Protein AF-A0A6C0BNB9-F1 (afdb_monomer)

Foldseek 3Di:
DAAEEEEFDPQLCSVQVQVQVVVLVFFEDDCPCVVLLCCCQFQVVCVSVVVSLVVVVPDPGRYYYDHSCLRVLVVVCVSRVQHAYEYEDEDPVSRLVRLVVDPVSLVCLVPVVSTDAPTLQQLHHDPVVSVPDDSSVSSNSNNVSRVVSLVVCVVVDDLLRYDYDYSVCVVVCQVVVCVSVVHRTGGDPDDPPPDDDDPDPPPPPPPPPPDDDDDDDDDDDDDDDDDDDDDDDDDDDDDDDDPDDDDDDPPPDVVVVVVVVVVVPDDPPDDPDDDDDDDDDDDDD

Mean predicted aligned error: 13.08 Å

pLDDT: mean 78.64, std 24.72, range [29.64, 98.69]

Sequence (285 aa):
MSKIFIVGTGRTGTHWLARSLEQSGLSCSYEDWLTLSKDCAIYERKEQWPALLAALKSDRRRVCKCHVLLWLVEDLLKEFPDAKFIALRRDVEATLRSMLKKKSVKSWGQKYQDIPFPSKFLGAKYKTGYEHCNIQEKCSMRYWSHMAEINRLEHKLSPDCYMVVSYETLEHDIERLSKFLDMDLKLEPRKPAGKAHPARPKRAKTRGHRGRRKAECTRGGLCAPLRAGVPNARLPPRAPARSGLVPGYPETQTRVKVEAKLKNKIDPIESTSHEPSLPEASNEE

Organism: NCBI:txid1070528

InterPro domains:
  IPR027417 P-loop containing nucleoside triphosphate hydrolase [G3DSA:3.40.50.300] (2-216)
  IPR027417 P-loop containing nucleoside triphosphate hydrolase [SSF52540] (3-202)
  IPR040632 Sulfotransferase, S. mansonii-type [PF17784] (3-153)

Structure (mmCIF, N/CA/C/O backbone):
data_AF-A0A6C0BNB9-F1
#
_entry.id   AF-A0A6C0BNB9-F1
#
loop_
_atom_site.group_PDB
_atom_site.id
_atom_site.type_symbol
_atom_site.label_atom_id
_atom_site.label_alt_id
_atom_site.label_comp_id
_atom_site.label_asym_id
_atom_site.label_entity_id
_atom_site.label_seq_id
_atom_site.pdbx_PDB_ins_code
_atom_site.Cartn_x
_atom_site.Cartn_y
_atom_site.Cartn_z
_atom_site.occupancy
_atom_site.B_iso_or_equiv
_atom_site.auth_seq_id
_atom_site.auth_comp_id
_atom_site.auth_asym_id
_atom_site.auth_atom_id
_atom_site.pdbx_PDB_model_num
ATOM 1 N N . MET A 1 1 ? -5.748 5.654 20.675 1.00 75.06 1 MET A N 1
ATOM 2 C CA . MET A 1 1 ? -6.434 4.963 19.558 1.00 75.06 1 MET A CA 1
ATOM 3 C C . MET A 1 1 ? -5.398 4.494 18.552 1.00 75.06 1 MET A C 1
ATOM 5 O O . MET A 1 1 ? -4.511 5.273 18.220 1.00 75.06 1 MET A O 1
ATOM 9 N N . SER A 1 2 ? -5.521 3.251 18.086 1.00 93.31 2 SER A N 1
ATOM 10 C CA . SER A 1 2 ? -4.620 2.640 17.100 1.00 93.31 2 SER A CA 1
ATOM 11 C C . SER A 1 2 ? -4.672 3.341 15.729 1.00 93.31 2 SER A C 1
ATOM 13 O O . SER A 1 2 ? -5.735 3.796 15.286 1.00 93.31 2 SER A O 1
ATOM 15 N N . LYS A 1 3 ? -3.509 3.426 15.067 1.00 97.75 3 LYS A N 1
ATOM 16 C CA . LYS A 1 3 ? -3.350 3.892 13.681 1.00 97.75 3 LYS A CA 1
ATOM 17 C C . LYS A 1 3 ? -3.812 2.814 12.701 1.00 97.75 3 LYS A C 1
ATOM 19 O O . LYS A 1 3 ? -3.494 1.643 12.867 1.00 97.75 3 LYS A O 1
ATOM 24 N N . ILE A 1 4 ? -4.502 3.225 11.641 1.00 98.44 4 ILE A N 1
ATOM 25 C CA . ILE A 1 4 ? -4.940 2.339 10.559 1.00 98.44 4 ILE A CA 1
ATOM 26 C C . ILE A 1 4 ? -4.177 2.711 9.291 1.00 98.44 4 ILE A C 1
ATOM 28 O O . ILE A 1 4 ? -4.257 3.848 8.831 1.00 98.44 4 ILE A O 1
ATOM 32 N N . PHE A 1 5 ? -3.465 1.767 8.690 1.00 98.50 5 PHE A N 1
ATOM 33 C CA . PHE A 1 5 ? -2.734 1.973 7.446 1.00 98.50 5 PHE A CA 1
ATOM 34 C C . PHE A 1 5 ? -3.425 1.247 6.296 1.00 98.50 5 PHE A C 1
ATOM 36 O O . PHE A 1 5 ? -3.600 0.033 6.331 1.00 98.50 5 PHE A O 1
ATOM 43 N N . ILE A 1 6 ? -3.777 1.981 5.240 1.00 98.25 6 ILE A N 1
ATOM 44 C CA . ILE A 1 6 ? -4.266 1.374 3.997 1.00 98.25 6 ILE A CA 1
ATOM 45 C C . ILE A 1 6 ? -3.105 1.290 3.016 1.00 98.25 6 ILE A C 1
ATOM 47 O O . ILE A 1 6 ? -2.641 2.311 2.484 1.00 98.25 6 ILE A O 1
ATOM 51 N N . VAL A 1 7 ? -2.672 0.060 2.765 1.00 97.88 7 VAL A N 1
ATOM 52 C CA . VAL A 1 7 ? -1.516 -0.289 1.939 1.00 97.88 7 VAL A CA 1
ATOM 53 C C . VAL A 1 7 ? -1.951 -1.107 0.719 1.00 97.88 7 VAL A C 1
ATOM 55 O O . VAL A 1 7 ? -3.137 -1.329 0.471 1.00 97.88 7 VAL A O 1
ATOM 58 N N . GLY A 1 8 ? -0.988 -1.523 -0.099 1.00 94.31 8 GLY A N 1
ATOM 59 C CA . GLY A 1 8 ? -1.220 -2.402 -1.242 1.00 94.31 8 GLY A CA 1
ATOM 60 C C . GLY A 1 8 ? -0.784 -1.769 -2.554 1.00 94.31 8 GLY A C 1
ATOM 61 O O . GLY A 1 8 ? -0.041 -0.791 -2.574 1.00 94.31 8 GLY A O 1
ATOM 62 N N . THR A 1 9 ? -1.239 -2.318 -3.678 1.00 92.75 9 THR A N 1
ATOM 63 C CA . THR A 1 9 ? -0.855 -1.776 -4.985 1.00 92.75 9 THR A CA 1
ATOM 64 C C . THR A 1 9 ? -1.714 -0.577 -5.386 1.00 92.75 9 THR A C 1
ATOM 66 O O . THR A 1 9 ? -2.881 -0.427 -5.013 1.00 92.75 9 THR A O 1
ATOM 69 N N . GLY A 1 10 ? -1.128 0.340 -6.154 1.00 90.38 10 GLY A N 1
ATOM 70 C CA . GLY A 1 10 ? -1.891 1.435 -6.734 1.00 90.38 10 GLY A CA 1
ATOM 71 C C . GLY A 1 10 ? -3.029 0.890 -7.606 1.00 90.38 10 GLY A C 1
ATOM 72 O O . GLY A 1 10 ? -2.849 -0.081 -8.328 1.00 90.38 10 GLY A O 1
ATOM 73 N N . ARG A 1 11 ? -4.175 1.583 -7.619 1.00 95.19 11 ARG A N 1
ATOM 74 C CA . ARG A 1 11 ? -5.339 1.297 -8.495 1.00 95.19 11 ARG A CA 1
ATOM 75 C C . ARG A 1 11 ? -6.248 0.121 -8.085 1.00 95.19 11 ARG A C 1
ATOM 77 O O . ARG A 1 11 ? -7.190 -0.168 -8.822 1.00 95.19 11 ARG A O 1
ATOM 84 N N . THR A 1 12 ? -6.084 -0.443 -6.891 1.00 95.88 12 THR A N 1
ATOM 85 C CA . THR A 1 12 ? -6.971 -1.498 -6.344 1.00 95.88 12 THR A CA 1
ATOM 86 C C . THR A 1 12 ? -8.191 -0.993 -5.583 1.00 95.88 12 THR A C 1
ATOM 88 O O . THR A 1 12 ? -8.914 -1.781 -5.002 1.00 95.88 12 THR A O 1
ATOM 91 N N . GLY A 1 13 ? -8.438 0.318 -5.554 1.00 95.25 13 GLY A N 1
ATOM 92 C CA . GLY A 1 13 ? -9.560 0.877 -4.789 1.00 95.25 13 GLY A CA 1
ATOM 93 C C . GLY A 1 13 ? -9.209 1.323 -3.368 1.00 95.25 13 GLY A C 1
ATOM 94 O O . GLY A 1 13 ? -10.102 1.697 -2.623 1.00 95.25 13 GLY A O 1
ATOM 95 N N . THR A 1 14 ? -7.925 1.415 -3.007 1.00 96.00 14 THR A N 1
ATOM 96 C CA . THR A 1 14 ? -7.473 1.948 -1.699 1.00 96.00 14 THR A CA 1
ATOM 97 C C . THR A 1 14 ? -8.069 3.318 -1.333 1.00 96.00 14 THR A C 1
ATOM 99 O O . THR A 1 14 ? -8.302 3.602 -0.165 1.00 96.00 14 THR A O 1
ATOM 102 N N . HIS A 1 15 ? -8.360 4.177 -2.318 1.00 95.31 15 HIS A N 1
ATOM 103 C CA . HIS A 1 15 ? -9.053 5.456 -2.085 1.00 95.31 15 HIS A CA 1
ATOM 104 C C . HIS A 1 15 ? -10.551 5.304 -1.794 1.00 95.31 15 HIS A C 1
ATOM 106 O O . HIS A 1 15 ? -11.136 6.177 -1.166 1.00 95.31 15 HIS A O 1
ATOM 112 N N . TRP A 1 16 ? -11.200 4.265 -2.315 1.00 95.25 16 TRP A N 1
ATOM 113 C CA . TRP A 1 16 ? -12.602 3.988 -2.016 1.00 95.25 16 TRP A CA 1
ATOM 114 C C . TRP A 1 16 ? -12.752 3.459 -0.592 1.00 95.25 16 TRP A C 1
ATOM 116 O O . TRP A 1 16 ? -13.576 3.985 0.150 1.00 95.25 16 TRP A O 1
ATOM 126 N N . LEU A 1 17 ? -11.867 2.549 -0.170 1.00 96.31 17 LEU A N 1
ATOM 127 C CA . LEU A 1 17 ? -11.834 2.112 1.223 1.00 96.31 17 LEU A CA 1
ATOM 128 C C . LEU A 1 17 ? -11.574 3.289 2.180 1.00 96.31 17 LEU A C 1
ATOM 130 O O . LEU A 1 17 ? -12.322 3.474 3.131 1.00 96.31 17 LEU A O 1
ATOM 134 N N . ALA A 1 18 ? -10.567 4.128 1.902 1.00 96.81 18 ALA A N 1
ATOM 135 C CA . ALA A 1 18 ? -10.275 5.301 2.734 1.00 96.81 18 ALA A CA 1
ATOM 136 C C . ALA A 1 18 ? -11.487 6.237 2.893 1.00 96.81 18 ALA A C 1
ATOM 138 O O . ALA A 1 18 ? -11.761 6.705 3.990 1.00 96.81 18 ALA A O 1
ATOM 139 N N . ARG A 1 19 ? -12.240 6.476 1.814 1.00 96.00 19 ARG A N 1
ATOM 140 C CA . ARG A 1 19 ? -13.447 7.314 1.862 1.00 96.00 19 ARG A CA 1
ATOM 141 C C . ARG A 1 19 ? -14.593 6.667 2.634 1.00 96.00 19 ARG A C 1
ATOM 143 O O . ARG A 1 19 ? -15.313 7.374 3.325 1.00 96.00 19 ARG A O 1
ATOM 150 N N . SER A 1 20 ? -14.728 5.346 2.560 1.00 96.06 20 SER A N 1
ATOM 151 C CA . SER A 1 20 ? -15.704 4.599 3.364 1.00 96.06 20 SER A CA 1
ATOM 152 C C . SER A 1 20 ? -15.390 4.717 4.862 1.00 96.06 20 SER A C 1
ATOM 154 O O . SER A 1 20 ? -16.260 5.027 5.672 1.00 96.06 20 SER A O 1
ATOM 156 N N . LEU A 1 21 ? -14.111 4.599 5.233 1.00 96.31 21 LEU A N 1
ATOM 157 C CA . LEU A 1 21 ? -13.659 4.857 6.605 1.00 96.31 21 LEU A CA 1
ATOM 158 C C . LEU A 1 21 ? -13.930 6.306 7.036 1.00 96.31 21 LEU A C 1
ATOM 160 O O . LEU A 1 21 ? -14.358 6.544 8.162 1.00 96.31 21 LEU A O 1
ATOM 164 N N . GLU A 1 22 ? -13.733 7.268 6.133 1.00 96.00 22 GLU A N 1
ATOM 165 C CA . GLU A 1 22 ? -14.040 8.680 6.385 1.00 96.00 22 GLU A CA 1
ATOM 166 C C . GLU A 1 22 ? -15.532 8.923 6.637 1.00 96.00 22 GLU A C 1
ATOM 168 O O . GLU A 1 22 ? -15.894 9.617 7.585 1.00 96.00 22 GLU A O 1
ATOM 173 N N . GLN A 1 23 ? -16.407 8.287 5.858 1.00 95.06 23 GLN A N 1
ATOM 174 C CA . GLN A 1 23 ? -17.858 8.320 6.075 1.00 95.06 23 GLN A CA 1
ATOM 175 C C . GLN A 1 23 ? -18.297 7.622 7.365 1.00 95.06 23 GLN A C 1
ATOM 177 O O . GLN A 1 23 ? -19.320 7.982 7.940 1.00 95.06 23 GLN A O 1
ATOM 182 N N . SER A 1 24 ? -17.495 6.674 7.844 1.00 95.38 24 SER A N 1
ATOM 183 C CA . SER A 1 24 ? -17.679 6.001 9.134 1.00 95.38 24 SER A CA 1
ATOM 184 C C . SER A 1 24 ? -17.134 6.825 10.314 1.00 95.38 24 SER A C 1
ATOM 186 O O . SER A 1 24 ? -17.011 6.321 11.425 1.00 95.38 24 SER A O 1
ATOM 188 N N . GLY A 1 25 ? -16.771 8.094 10.084 1.00 95.44 25 GLY A N 1
ATOM 189 C CA . GLY A 1 25 ? -16.322 9.028 11.117 1.00 95.44 25 GLY A CA 1
ATOM 190 C C . GLY A 1 25 ? -14.812 9.048 11.362 1.00 95.44 25 GLY A C 1
ATOM 191 O O . GLY A 1 25 ? -14.357 9.735 12.278 1.00 95.44 25 GLY A O 1
ATOM 192 N N . LEU A 1 26 ? -14.005 8.335 10.566 1.00 96.06 26 LEU A N 1
ATOM 193 C CA . LEU A 1 26 ? -12.551 8.356 10.729 1.00 96.06 26 LEU A CA 1
ATOM 194 C C . LEU A 1 26 ? -11.883 9.497 9.963 1.00 96.06 26 LEU A C 1
ATOM 196 O O . LEU A 1 26 ? -12.131 9.752 8.791 1.00 96.06 26 LEU A O 1
ATOM 200 N N . SER A 1 27 ? -10.908 10.141 10.587 1.00 96.25 27 SER A N 1
ATOM 201 C CA . SER A 1 27 ? -10.087 11.138 9.910 1.00 96.25 27 SER A CA 1
ATOM 202 C C . SER A 1 27 ? -9.003 10.466 9.051 1.00 96.25 27 SER A C 1
ATOM 204 O O . SER A 1 27 ? -8.231 9.636 9.542 1.00 96.25 27 SER A O 1
ATOM 206 N N . CYS A 1 28 ? -8.944 10.823 7.760 1.00 96.56 28 CYS A N 1
ATOM 207 C CA . CYS A 1 28 ? -8.114 10.146 6.755 1.00 96.56 28 CYS A CA 1
ATOM 208 C C . CYS A 1 28 ? -7.060 11.064 6.108 1.00 96.56 28 CYS A C 1
ATOM 210 O O . CYS A 1 28 ? -7.332 12.218 5.766 1.00 96.56 28 CYS A O 1
ATOM 212 N N . SER A 1 29 ? -5.843 10.548 5.909 1.00 95.88 29 SER A N 1
ATOM 213 C CA . SER A 1 29 ? -4.799 11.156 5.069 1.00 95.88 29 SER A CA 1
ATOM 214 C C . SER A 1 29 ? -4.685 10.432 3.728 1.00 95.88 29 SER A C 1
ATOM 216 O O . SER A 1 29 ? -4.831 9.209 3.654 1.00 95.88 29 SER A O 1
ATOM 218 N N . TYR A 1 30 ? -4.434 11.188 2.656 1.00 95.00 30 TYR A N 1
ATOM 219 C CA . TYR A 1 30 ? -4.439 10.684 1.283 1.00 95.00 30 TYR A CA 1
ATOM 220 C C . TYR A 1 30 ? -3.115 11.021 0.613 1.00 95.00 30 TYR A C 1
ATOM 222 O O . TYR A 1 30 ? -3.000 12.022 -0.089 1.00 95.00 30 TYR A O 1
ATOM 230 N N . GLU A 1 31 ? -2.124 10.147 0.789 1.00 90.19 31 GLU A N 1
ATOM 231 C CA . GLU A 1 31 ? -0.800 10.322 0.179 1.00 90.19 31 GLU A CA 1
ATOM 232 C C . GLU A 1 31 ? -0.058 11.599 0.640 1.00 90.19 31 GLU A C 1
ATOM 234 O O . GLU A 1 31 ? 0.909 12.009 0.005 1.00 90.19 31 GLU A O 1
ATOM 239 N N . ASP A 1 32 ? -0.438 12.188 1.778 1.00 90.38 32 ASP A N 1
ATOM 240 C CA . ASP A 1 32 ? 0.225 13.353 2.390 1.00 90.38 32 ASP A CA 1
ATOM 241 C C . ASP A 1 32 ? 1.724 13.111 2.655 1.00 90.38 32 ASP A C 1
ATOM 243 O O . ASP A 1 32 ? 2.545 14.018 2.547 1.00 90.38 32 ASP A O 1
ATOM 247 N N . TRP A 1 33 ? 2.088 11.861 2.944 1.00 91.31 33 TRP A N 1
ATOM 248 C CA . TRP A 1 33 ? 3.453 11.418 3.265 1.00 91.31 33 TRP A CA 1
ATOM 249 C C . TRP A 1 33 ? 4.169 10.803 2.071 1.00 91.31 33 TRP A C 1
ATOM 251 O O . TRP A 1 33 ? 5.238 10.219 2.229 1.00 91.31 33 TRP A O 1
ATOM 261 N N . LEU A 1 34 ? 3.568 10.868 0.881 1.00 92.31 34 LEU A N 1
ATOM 262 C CA . LEU A 1 34 ? 3.989 10.068 -0.260 1.00 92.31 34 LEU A CA 1
ATOM 263 C C . LEU A 1 34 ? 5.454 10.296 -0.628 1.00 92.31 34 LEU A C 1
ATOM 265 O O . LEU A 1 34 ? 6.120 9.334 -0.984 1.00 92.31 34 LEU A O 1
ATOM 269 N N . THR A 1 35 ? 5.965 11.524 -0.532 1.00 95.38 35 THR A N 1
ATOM 270 C CA . THR A 1 35 ? 7.381 11.809 -0.811 1.00 95.38 35 THR A CA 1
ATOM 271 C C . THR A 1 35 ? 8.299 11.067 0.160 1.00 95.38 35 THR A C 1
ATOM 273 O O . THR A 1 35 ? 9.076 10.228 -0.281 1.00 95.38 35 THR A O 1
ATOM 276 N N . LEU A 1 36 ? 8.123 11.255 1.471 1.00 95.88 36 LEU A N 1
ATOM 277 C CA . LEU A 1 36 ? 8.922 10.560 2.491 1.00 95.88 36 LEU A CA 1
ATOM 278 C C . LEU A 1 36 ? 8.753 9.033 2.423 1.00 95.88 36 LEU A C 1
ATOM 280 O O . LEU A 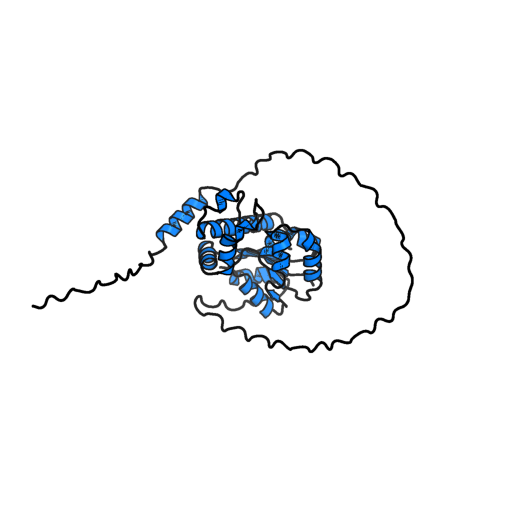1 36 ? 9.718 8.288 2.571 1.00 95.88 36 LEU A O 1
ATOM 284 N N . SER A 1 37 ? 7.535 8.556 2.141 1.00 95.69 37 SER A N 1
ATOM 285 C CA . SER A 1 37 ? 7.264 7.127 1.951 1.00 95.69 37 SER A CA 1
ATOM 286 C C . SER A 1 37 ? 8.012 6.560 0.742 1.00 95.69 37 SER A C 1
ATOM 288 O O . SER A 1 37 ? 8.563 5.472 0.834 1.00 95.69 37 SER A O 1
ATOM 290 N N . LYS A 1 38 ? 8.054 7.276 -0.391 1.00 96.25 38 LYS A N 1
ATOM 291 C CA . LYS A 1 38 ? 8.836 6.867 -1.572 1.00 96.25 38 LYS A CA 1
ATOM 292 C C . LYS A 1 38 ? 10.319 6.821 -1.260 1.00 96.25 38 LYS A C 1
ATOM 294 O O . LYS A 1 38 ? 10.984 5.873 -1.663 1.00 96.25 38 LYS A O 1
ATOM 299 N N . ASP A 1 39 ? 10.812 7.819 -0.543 1.00 96.94 39 ASP A N 1
ATOM 300 C CA . ASP A 1 39 ? 12.224 7.915 -0.202 1.00 96.94 39 ASP A CA 1
ATOM 301 C C . ASP A 1 39 ? 12.665 6.716 0.623 1.00 96.94 39 ASP A C 1
ATOM 303 O O . ASP A 1 39 ? 13.617 6.043 0.245 1.00 96.94 39 ASP A O 1
ATOM 307 N N . CYS A 1 40 ? 11.901 6.375 1.661 1.00 96.88 40 CYS A N 1
ATOM 308 C CA . CYS A 1 40 ? 12.199 5.223 2.502 1.00 96.88 40 CYS A CA 1
ATOM 309 C C . CYS A 1 40 ? 11.995 3.889 1.765 1.00 96.88 40 CYS A C 1
ATOM 311 O O . CYS A 1 40 ? 12.849 3.012 1.842 1.00 96.88 40 CYS A O 1
ATOM 313 N N . ALA A 1 41 ? 10.866 3.714 1.066 1.00 96.25 41 ALA A N 1
ATOM 314 C CA . ALA A 1 41 ? 10.436 2.391 0.602 1.00 96.25 41 ALA A CA 1
ATOM 315 C C . ALA A 1 41 ? 10.831 2.038 -0.839 1.00 96.25 41 ALA A C 1
ATOM 317 O O . ALA A 1 41 ? 10.913 0.861 -1.174 1.00 96.25 41 ALA A O 1
ATOM 318 N N . ILE A 1 42 ? 11.010 3.034 -1.711 1.00 95.81 42 ILE A N 1
ATOM 319 C CA . ILE A 1 42 ? 11.331 2.823 -3.134 1.00 95.81 42 ILE A CA 1
ATOM 320 C C . ILE A 1 42 ? 12.789 3.164 -3.404 1.00 95.81 42 ILE A C 1
ATOM 322 O O . ILE A 1 42 ? 13.468 2.402 -4.081 1.00 95.81 42 ILE A O 1
ATOM 326 N N . TYR A 1 43 ? 13.250 4.307 -2.896 1.00 96.75 43 TYR A N 1
ATOM 327 C CA . TYR A 1 43 ? 14.622 4.778 -3.093 1.00 96.75 43 TYR A CA 1
ATOM 328 C C . TYR A 1 43 ? 15.588 4.294 -2.003 1.00 96.75 43 TYR A C 1
ATOM 330 O O . TYR A 1 43 ? 16.770 4.608 -2.068 1.00 96.75 43 TYR A O 1
ATOM 338 N N . GLU A 1 44 ? 15.088 3.549 -1.011 1.00 95.12 44 GLU A N 1
ATOM 339 C CA . GLU A 1 44 ? 15.861 2.966 0.096 1.00 95.12 44 GLU A CA 1
ATOM 340 C C . GLU A 1 44 ? 16.697 3.985 0.900 1.00 95.12 44 GLU A C 1
ATOM 342 O O . GLU A 1 44 ? 17.700 3.643 1.529 1.00 95.12 44 GLU A O 1
ATOM 347 N N . ARG A 1 45 ? 16.248 5.245 0.934 1.00 96.06 45 ARG A N 1
ATOM 348 C CA . ARG A 1 45 ? 16.855 6.350 1.688 1.00 96.06 45 ARG A CA 1
ATOM 349 C C . ARG A 1 45 ? 16.481 6.273 3.163 1.00 96.06 45 ARG A C 1
ATOM 351 O O . ARG A 1 45 ? 15.593 6.984 3.639 1.00 96.06 45 ARG A O 1
ATOM 358 N N . LYS A 1 46 ? 17.130 5.358 3.887 1.00 94.75 46 LYS A N 1
ATOM 359 C CA . LYS A 1 46 ? 16.865 5.077 5.311 1.00 94.75 46 LYS A CA 1
ATOM 360 C C . LYS A 1 46 ? 17.059 6.295 6.213 1.00 94.75 46 LYS A C 1
ATOM 362 O O . LYS A 1 46 ? 16.407 6.392 7.247 1.00 94.75 46 LYS A O 1
ATOM 367 N N . GLU A 1 47 ? 17.889 7.251 5.817 1.00 97.31 47 GLU A N 1
ATOM 368 C CA . GLU A 1 47 ? 18.077 8.522 6.515 1.00 97.31 47 GLU A CA 1
ATOM 369 C C . GLU A 1 47 ? 16.797 9.375 6.583 1.00 97.31 47 GLU A C 1
ATOM 371 O O . GLU A 1 47 ? 16.678 10.226 7.460 1.00 97.31 47 GLU A O 1
ATOM 376 N N . GLN A 1 48 ? 15.809 9.127 5.713 1.00 97.81 48 GLN A N 1
ATOM 377 C CA . GLN A 1 48 ? 14.502 9.795 5.749 1.00 97.81 48 GLN A CA 1
ATOM 378 C C . GLN A 1 48 ? 13.514 9.142 6.730 1.00 97.81 48 GLN A C 1
ATOM 380 O O . GLN A 1 48 ? 12.450 9.706 7.001 1.00 97.81 48 GLN A O 1
ATOM 385 N N . TRP A 1 49 ? 13.851 7.977 7.294 1.00 97.69 49 TRP A N 1
ATOM 386 C CA . TRP A 1 49 ? 12.975 7.238 8.205 1.00 97.69 49 TRP A CA 1
ATOM 387 C C . TRP A 1 49 ? 12.579 8.040 9.455 1.00 97.69 49 TRP A C 1
ATOM 389 O O . TRP A 1 49 ? 11.378 8.118 9.730 1.00 97.69 49 TRP A O 1
ATOM 399 N N . PRO A 1 50 ? 13.497 8.730 10.171 1.00 98.25 50 PRO A N 1
ATOM 400 C CA . PRO A 1 50 ? 13.115 9.548 11.323 1.00 98.25 50 PRO A CA 1
ATOM 401 C C . PRO A 1 50 ? 12.117 10.657 10.965 1.00 98.25 50 PRO A C 1
ATOM 403 O O . PRO A 1 50 ? 11.176 10.908 11.717 1.00 98.25 50 PRO A O 1
ATOM 406 N N . ALA A 1 51 ? 12.275 11.287 9.796 1.00 97.94 51 ALA A N 1
ATOM 407 C CA . ALA A 1 51 ? 11.360 12.323 9.323 1.00 97.94 51 ALA A CA 1
ATOM 408 C C . ALA A 1 51 ? 9.974 11.751 8.982 1.00 97.94 51 ALA A C 1
ATOM 410 O O . ALA A 1 51 ? 8.956 12.340 9.352 1.00 97.94 51 ALA A O 1
ATOM 411 N N . LEU A 1 52 ? 9.920 10.583 8.329 1.00 97.88 52 LEU A N 1
ATOM 412 C CA . LEU A 1 52 ? 8.665 9.873 8.070 1.00 97.88 52 LEU A CA 1
ATOM 413 C C . LEU A 1 52 ? 7.953 9.508 9.379 1.00 97.88 52 LEU A C 1
ATOM 415 O O . LEU A 1 52 ? 6.758 9.768 9.514 1.00 97.88 52 LEU A O 1
ATOM 419 N N . LEU A 1 53 ? 8.676 8.960 10.358 1.00 98.06 53 LEU A N 1
ATOM 420 C CA . LEU A 1 53 ? 8.110 8.613 11.660 1.00 98.06 53 LEU A CA 1
ATOM 421 C C . LEU A 1 53 ? 7.600 9.832 12.418 1.00 98.06 53 LEU A C 1
ATOM 423 O O . LEU A 1 53 ? 6.484 9.795 12.934 1.00 98.06 53 LEU A O 1
ATOM 427 N N . ALA A 1 54 ? 8.367 10.922 12.457 1.00 97.50 54 ALA A N 1
ATOM 428 C CA . ALA A 1 54 ? 7.930 12.162 13.088 1.00 97.50 54 ALA A CA 1
ATOM 429 C C . ALA A 1 54 ? 6.641 12.697 12.438 1.00 97.50 54 ALA A C 1
ATOM 431 O O . ALA A 1 54 ? 5.709 13.103 13.138 1.00 97.50 54 ALA A O 1
ATOM 432 N N . ALA A 1 55 ? 6.540 12.634 11.106 1.00 96.44 55 ALA A N 1
ATOM 433 C CA . ALA A 1 55 ? 5.335 13.028 10.382 1.00 96.44 55 ALA A CA 1
ATOM 434 C C . ALA A 1 55 ? 4.132 12.123 10.714 1.00 96.44 55 ALA A C 1
ATOM 436 O O . ALA A 1 55 ? 3.053 12.620 11.028 1.00 96.44 55 ALA A O 1
ATOM 437 N N . LEU A 1 56 ? 4.315 10.799 10.725 1.00 96.69 56 LEU A N 1
ATOM 438 C CA . LEU A 1 56 ? 3.243 9.846 11.040 1.00 96.69 56 LEU A CA 1
ATOM 439 C C . LEU A 1 56 ? 2.781 9.922 12.506 1.00 96.69 56 LEU A C 1
ATOM 441 O O . LEU A 1 56 ? 1.581 9.805 12.770 1.00 96.69 56 LEU A O 1
ATOM 445 N N . LYS A 1 57 ? 3.713 10.131 13.448 1.00 96.31 57 LYS A N 1
ATOM 446 C CA . LYS A 1 57 ? 3.436 10.285 14.889 1.00 96.31 57 LYS A CA 1
ATOM 447 C C . LYS A 1 57 ? 2.743 11.618 15.199 1.00 96.31 57 LYS A C 1
ATOM 449 O O . LYS A 1 57 ? 1.867 11.657 16.059 1.00 96.31 57 LYS A O 1
ATOM 454 N N . SER A 1 58 ? 3.097 12.695 14.494 1.00 95.62 58 SER A N 1
ATOM 455 C CA . SER A 1 58 ? 2.456 14.012 14.656 1.00 95.62 58 SER A CA 1
ATOM 456 C C . SER A 1 58 ? 1.106 14.133 13.942 1.00 95.62 58 SER A C 1
ATOM 458 O O . SER A 1 58 ? 0.282 14.965 14.331 1.00 95.62 58 SER A O 1
ATOM 460 N N . ASP A 1 59 ? 0.838 13.298 12.933 1.00 94.00 59 ASP A N 1
ATOM 461 C CA . ASP A 1 59 ? -0.464 13.260 12.279 1.00 94.00 59 ASP A CA 1
ATOM 462 C C . ASP A 1 59 ? -1.551 12.821 13.265 1.00 94.00 59 ASP A C 1
ATOM 464 O O . ASP A 1 59 ? -1.537 11.709 13.790 1.00 94.00 59 ASP A O 1
ATOM 468 N N . ARG A 1 60 ? -2.544 13.678 13.496 1.00 94.44 60 ARG A N 1
ATOM 469 C CA . ARG A 1 60 ? -3.685 13.356 14.364 1.00 94.44 60 ARG A CA 1
ATOM 470 C C . ARG A 1 60 ? -4.722 12.470 13.677 1.00 94.44 60 ARG A C 1
ATOM 472 O O . ARG A 1 60 ? -5.629 11.981 14.344 1.00 94.44 60 ARG A O 1
ATOM 479 N N . ARG A 1 61 ? -4.611 12.255 12.362 1.00 95.38 61 ARG A N 1
ATOM 480 C CA . ARG A 1 61 ? -5.553 11.414 11.622 1.00 95.38 61 ARG A CA 1
ATOM 481 C C . ARG A 1 61 ? -5.367 9.943 11.961 1.00 95.38 61 ARG A C 1
ATOM 483 O O . ARG A 1 61 ? -4.240 9.474 12.138 1.00 95.38 61 ARG A O 1
ATOM 490 N N . ARG A 1 62 ? -6.481 9.216 12.060 1.00 95.81 62 ARG A N 1
ATOM 491 C CA . ARG A 1 62 ? -6.467 7.792 12.426 1.00 95.81 62 ARG A CA 1
ATOM 492 C C . ARG A 1 62 ? -6.074 6.911 11.244 1.00 95.81 62 ARG A C 1
ATOM 494 O O . ARG A 1 62 ? -5.383 5.919 11.448 1.00 95.81 62 ARG A O 1
ATOM 501 N N . VAL A 1 63 ? -6.477 7.288 10.030 1.00 97.81 63 VAL A N 1
ATOM 502 C CA . VAL A 1 63 ? -6.252 6.502 8.812 1.00 97.81 63 VAL A CA 1
ATOM 503 C C . VAL A 1 63 ? -5.160 7.130 7.949 1.00 97.81 63 VAL A C 1
ATOM 505 O O . VAL A 1 63 ? -5.261 8.279 7.513 1.00 97.81 63 VAL A O 1
ATOM 508 N N . CYS A 1 64 ? -4.139 6.339 7.643 1.00 97.50 64 CYS A N 1
ATOM 509 C CA . CYS A 1 64 ? -3.022 6.678 6.778 1.00 97.50 64 CYS A CA 1
ATOM 510 C C . CYS A 1 64 ? -3.083 5.862 5.491 1.00 97.50 64 CYS A C 1
ATOM 512 O O . CYS A 1 64 ? -2.655 4.708 5.449 1.00 97.50 64 CYS A O 1
ATOM 514 N N . LYS A 1 65 ? -3.587 6.460 4.408 1.00 97.00 65 LYS A N 1
ATOM 515 C CA . LYS A 1 65 ? -3.603 5.796 3.106 1.00 97.00 65 LYS A CA 1
ATOM 516 C C . LYS A 1 65 ? -2.379 6.200 2.290 1.00 97.00 65 LYS A C 1
ATOM 518 O O . LYS A 1 65 ? -2.261 7.329 1.810 1.00 97.00 65 LYS A O 1
ATOM 523 N N . CYS A 1 66 ? -1.488 5.243 2.060 1.00 96.19 66 CYS A N 1
ATOM 524 C CA . CYS A 1 66 ? -0.352 5.390 1.158 1.00 96.19 66 CYS A CA 1
ATOM 525 C C . CYS A 1 66 ? 0.082 4.006 0.671 1.00 96.19 66 CYS A C 1
ATOM 527 O O . CYS A 1 66 ? 0.526 3.166 1.444 1.00 96.19 66 CYS A O 1
ATOM 529 N N . HIS A 1 67 ? -0.038 3.772 -0.635 1.00 93.50 67 HIS A N 1
ATOM 530 C CA . HIS A 1 67 ? 0.211 2.459 -1.234 1.00 93.50 67 HIS A CA 1
ATOM 531 C C . HIS A 1 67 ? 1.679 2.012 -1.088 1.00 93.50 67 HIS A C 1
ATOM 533 O O . HIS A 1 67 ? 1.962 0.830 -0.941 1.00 93.50 67 HIS A O 1
ATOM 539 N N . VAL A 1 68 ? 2.609 2.972 -1.052 1.00 95.06 68 VAL A N 1
ATOM 540 C CA . VAL A 1 68 ? 4.050 2.717 -0.923 1.00 95.06 68 VAL A CA 1
ATOM 541 C C . VAL A 1 68 ? 4.434 2.193 0.467 1.00 95.06 68 VAL A C 1
ATOM 543 O O . VAL A 1 68 ? 5.428 1.483 0.586 1.00 95.06 68 VAL A O 1
ATOM 546 N N . LEU A 1 69 ? 3.627 2.461 1.503 1.00 97.38 69 LEU A N 1
ATOM 547 C CA . LEU A 1 69 ? 3.884 1.962 2.861 1.00 97.38 69 LEU A CA 1
ATOM 548 C C . LEU A 1 69 ? 3.783 0.433 2.976 1.00 97.38 69 LEU A C 1
ATOM 550 O O . LEU A 1 69 ? 4.201 -0.106 3.994 1.00 97.38 69 LEU A O 1
ATOM 554 N N . LEU A 1 70 ? 3.292 -0.267 1.942 1.00 98.19 70 LEU A N 1
ATOM 555 C CA . LEU A 1 70 ? 3.313 -1.732 1.865 1.00 98.19 70 LEU A CA 1
ATOM 556 C C . LEU A 1 70 ? 4.700 -2.308 2.189 1.00 98.19 70 LEU A C 1
ATOM 558 O O . LEU A 1 70 ? 4.806 -3.290 2.911 1.00 98.19 70 LEU A O 1
ATOM 562 N N . TRP A 1 71 ? 5.757 -1.662 1.701 1.00 98.12 71 TRP A N 1
ATOM 563 C CA . TRP A 1 71 ? 7.135 -2.131 1.855 1.00 98.12 71 TRP A CA 1
ATOM 564 C C . TRP A 1 71 ? 7.757 -1.785 3.215 1.00 98.12 71 TRP A C 1
ATOM 566 O O . TRP A 1 71 ? 8.902 -2.142 3.466 1.00 98.12 71 TRP A O 1
ATOM 576 N N . LEU A 1 72 ? 7.019 -1.077 4.077 1.00 98.12 72 LEU A N 1
ATOM 577 C CA . LEU A 1 72 ? 7.461 -0.627 5.400 1.00 98.12 72 LEU A CA 1
ATOM 578 C C . LEU A 1 72 ? 6.575 -1.186 6.523 1.00 98.12 72 LEU A C 1
ATOM 580 O O . LEU A 1 72 ? 6.719 -0.761 7.662 1.00 98.12 72 LEU A O 1
ATOM 584 N N . VAL A 1 73 ? 5.646 -2.107 6.232 1.00 98.56 73 VAL A N 1
ATOM 585 C CA . VAL A 1 73 ? 4.652 -2.598 7.208 1.00 98.56 73 VAL A CA 1
ATOM 586 C C . VAL A 1 73 ? 5.312 -3.140 8.476 1.00 98.56 73 VAL A C 1
ATOM 588 O O . VAL A 1 73 ? 4.906 -2.778 9.574 1.00 98.56 73 VAL A O 1
ATOM 591 N N . GLU A 1 74 ? 6.354 -3.959 8.344 1.00 98.56 74 GLU A N 1
ATOM 592 C CA . GLU A 1 74 ? 7.029 -4.558 9.503 1.00 98.56 74 GLU A CA 1
ATOM 593 C C . GLU A 1 74 ? 7.763 -3.521 10.361 1.00 98.56 74 GLU A C 1
ATOM 595 O O . GLU A 1 74 ? 7.731 -3.599 11.586 1.00 98.56 74 GLU A O 1
ATOM 600 N N . ASP A 1 75 ? 8.401 -2.529 9.739 1.00 98.44 75 ASP A N 1
ATOM 601 C CA . ASP A 1 75 ? 9.077 -1.457 10.475 1.00 98.44 75 ASP A CA 1
ATOM 602 C C . ASP A 1 75 ? 8.070 -0.496 11.114 1.00 98.44 75 ASP A C 1
ATOM 604 O O . ASP A 1 75 ? 8.271 -0.039 12.236 1.00 98.44 75 ASP A O 1
ATOM 60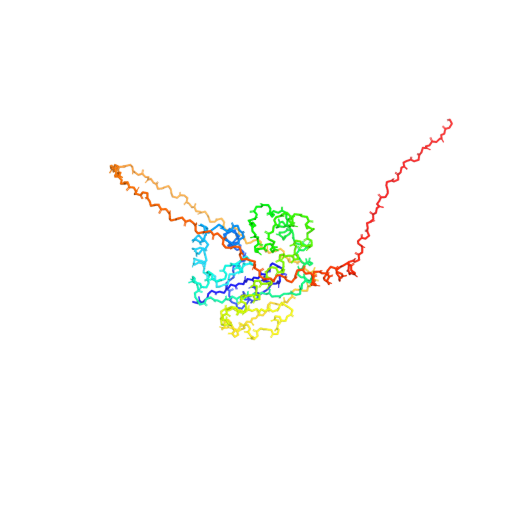8 N N . LEU A 1 76 ? 6.938 -0.249 10.450 1.00 98.38 76 LEU A N 1
ATOM 609 C CA . LEU A 1 76 ? 5.830 0.507 11.027 1.00 98.38 76 LEU A CA 1
ATOM 610 C C . LEU A 1 76 ? 5.196 -0.226 12.211 1.00 98.38 76 LEU A C 1
ATOM 612 O O . LEU A 1 76 ? 4.840 0.436 13.176 1.00 98.38 76 LEU A O 1
ATOM 616 N N . LEU A 1 77 ? 5.082 -1.555 12.187 1.00 98.25 77 LEU A N 1
ATOM 617 C CA . LEU A 1 77 ? 4.577 -2.327 13.328 1.00 98.25 77 LEU A CA 1
ATOM 618 C C . LEU A 1 77 ? 5.479 -2.211 14.561 1.00 98.25 77 LEU A C 1
ATOM 620 O O . LEU A 1 77 ? 4.973 -2.160 15.674 1.00 98.25 77 LEU A O 1
ATOM 624 N N . LYS A 1 78 ? 6.802 -2.103 14.389 1.00 98.19 78 LYS A N 1
ATOM 625 C CA . LYS A 1 78 ? 7.718 -1.859 15.521 1.00 98.19 78 LYS A CA 1
ATOM 626 C C . LYS A 1 78 ? 7.461 -0.502 16.182 1.00 98.19 78 LYS A C 1
ATOM 628 O O . LYS A 1 78 ? 7.585 -0.369 17.393 1.00 98.19 78 LYS A O 1
ATOM 633 N N . GLU A 1 79 ? 7.107 0.501 15.383 1.00 98.06 79 GLU A N 1
ATOM 634 C CA . GLU A 1 79 ? 6.907 1.889 15.827 1.00 98.06 79 GLU A CA 1
ATOM 635 C C . GLU A 1 79 ? 5.467 2.193 16.253 1.00 98.06 79 GLU A C 1
ATOM 637 O O . GLU A 1 79 ? 5.220 3.125 17.021 1.00 98.06 79 GLU A O 1
ATOM 642 N N . PHE A 1 80 ? 4.516 1.413 15.746 1.00 97.88 80 PHE A N 1
ATOM 643 C CA . PHE A 1 80 ? 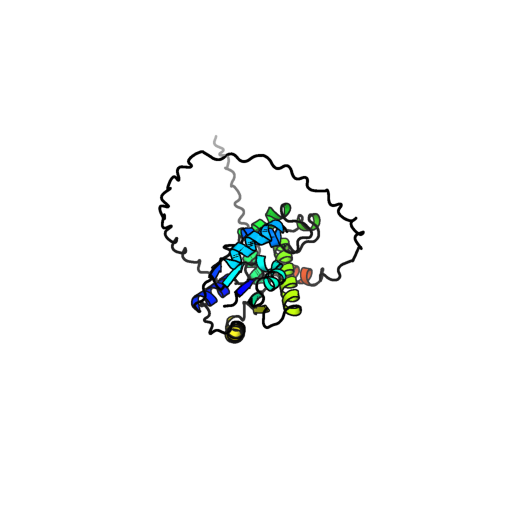3.095 1.472 16.056 1.00 97.88 80 PHE A CA 1
ATOM 644 C C . PHE A 1 80 ? 2.584 0.046 16.347 1.00 97.88 80 PHE A C 1
ATOM 646 O O . PHE A 1 80 ? 1.895 -0.526 15.500 1.00 97.88 80 PHE A O 1
ATOM 653 N N . PRO A 1 81 ? 2.895 -0.532 17.525 1.00 97.56 81 PRO A N 1
ATOM 654 C CA . PRO A 1 81 ? 2.587 -1.935 17.837 1.00 97.56 81 PRO A CA 1
ATOM 655 C C . PRO A 1 81 ? 1.106 -2.297 17.724 1.00 97.56 81 PRO A C 1
ATOM 657 O O . PRO A 1 81 ? 0.767 -3.386 17.275 1.00 97.56 81 PRO A O 1
ATOM 660 N N . ASP A 1 82 ? 0.224 -1.351 18.045 1.00 97.56 82 ASP A N 1
ATOM 661 C CA . ASP A 1 82 ? -1.224 -1.565 17.982 1.00 97.56 82 ASP A CA 1
ATOM 662 C C . ASP A 1 82 ? -1.814 -1.282 16.595 1.00 97.56 82 ASP A C 1
ATOM 664 O O . ASP A 1 82 ? -3.035 -1.325 16.429 1.00 97.56 82 ASP A O 1
ATOM 668 N N . ALA A 1 83 ? -1.001 -0.886 15.609 1.00 98.31 83 ALA A N 1
ATOM 669 C CA . ALA A 1 83 ? -1.500 -0.469 14.305 1.00 98.31 83 ALA A CA 1
ATOM 670 C C . ALA A 1 83 ? 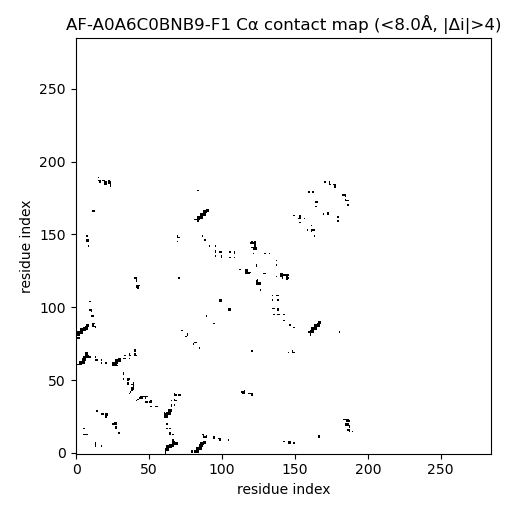-2.157 -1.615 13.534 1.00 98.31 83 ALA A C 1
ATOM 672 O O . ALA A 1 83 ? -1.691 -2.752 13.529 1.00 98.31 83 ALA A O 1
ATOM 673 N N . LYS A 1 84 ? -3.219 -1.267 12.806 1.00 98.62 84 LYS A N 1
ATOM 674 C CA . LYS A 1 84 ? -3.933 -2.174 11.908 1.00 98.62 84 LYS A CA 1
ATOM 675 C C . LYS A 1 84 ? -3.624 -1.824 10.459 1.00 98.62 84 LYS A C 1
ATOM 677 O O . LYS A 1 84 ? -3.650 -0.656 10.072 1.00 98.62 84 LYS A O 1
ATOM 682 N N . PHE A 1 85 ? -3.359 -2.827 9.638 1.00 98.69 85 PHE A N 1
ATOM 683 C CA . PHE A 1 85 ? -2.995 -2.689 8.235 1.00 98.69 85 PHE A CA 1
ATOM 684 C C . PHE A 1 85 ? -4.047 -3.370 7.372 1.00 98.69 85 PHE A C 1
ATOM 686 O O . PHE A 1 85 ? -4.395 -4.525 7.598 1.00 98.69 85 PHE A O 1
ATOM 693 N N . ILE A 1 86 ? -4.538 -2.654 6.364 1.00 98.56 86 ILE A N 1
ATOM 694 C CA . ILE A 1 86 ? -5.497 -3.184 5.399 1.00 98.56 86 ILE A CA 1
ATOM 695 C C . ILE A 1 86 ? -4.877 -3.103 4.013 1.00 98.56 86 ILE A C 1
ATOM 697 O O . ILE A 1 86 ? -4.570 -2.013 3.516 1.00 98.56 86 ILE A O 1
ATOM 701 N N . ALA A 1 87 ? -4.709 -4.255 3.377 1.00 98.31 87 ALA A N 1
ATOM 702 C CA . ALA A 1 87 ? -4.271 -4.364 1.997 1.00 98.31 87 ALA A CA 1
ATOM 703 C C . ALA A 1 87 ? -5.454 -4.715 1.090 1.00 98.31 87 ALA A C 1
ATOM 705 O O . ALA A 1 87 ? -6.274 -5.565 1.423 1.00 98.31 87 ALA A O 1
ATOM 706 N N . LEU A 1 88 ? -5.533 -4.074 -0.080 1.00 97.31 88 LEU A N 1
ATOM 707 C CA . LEU A 1 88 ? -6.532 -4.426 -1.092 1.00 97.31 88 LEU A CA 1
ATOM 708 C C . LEU A 1 88 ? -5.932 -5.291 -2.195 1.00 97.31 88 LEU A C 1
ATOM 710 O O . LEU A 1 88 ? -4.962 -4.883 -2.849 1.00 97.31 88 LEU A O 1
ATOM 714 N N . ARG A 1 89 ? -6.604 -6.408 -2.474 1.00 97.06 89 ARG A N 1
ATOM 715 C CA . ARG A 1 89 ? -6.498 -7.150 -3.732 1.00 97.06 89 ARG A CA 1
ATOM 716 C C . ARG A 1 89 ? -7.622 -6.724 -4.669 1.00 97.06 89 ARG A C 1
ATOM 718 O O . ARG A 1 89 ? -8.678 -6.280 -4.235 1.00 97.06 89 ARG A O 1
ATOM 725 N N . ARG A 1 90 ? -7.356 -6.802 -5.965 1.00 97.31 90 ARG A N 1
ATOM 726 C CA . ARG A 1 90 ? -8.316 -6.507 -7.029 1.00 97.31 90 ARG A CA 1
ATOM 727 C C . ARG A 1 90 ? -7.978 -7.375 -8.227 1.00 97.31 90 ARG A C 1
ATOM 729 O O . ARG A 1 90 ? -6.790 -7.664 -8.421 1.00 97.31 90 ARG A O 1
ATOM 736 N N . ASP A 1 91 ? -8.981 -7.697 -9.040 1.00 97.06 91 ASP A N 1
ATOM 737 C CA . ASP A 1 91 ? -8.788 -8.353 -10.331 1.00 97.06 91 ASP A CA 1
ATOM 738 C C . ASP A 1 91 ? -7.598 -7.751 -11.104 1.00 97.06 91 ASP A C 1
ATOM 740 O O . ASP A 1 91 ? -7.412 -6.522 -11.188 1.00 97.06 91 ASP A O 1
ATOM 744 N N . VAL A 1 92 ? -6.758 -8.641 -11.634 1.00 96.62 92 VAL A N 1
ATOM 745 C CA . VAL A 1 92 ? -5.496 -8.279 -12.279 1.00 96.62 92 VAL A CA 1
ATOM 746 C C . VAL A 1 92 ? -5.751 -7.462 -13.538 1.00 96.62 92 VAL A C 1
ATOM 748 O O . VAL A 1 92 ? -5.149 -6.399 -13.704 1.00 96.62 92 VAL A O 1
ATOM 751 N N . GLU A 1 93 ? -6.694 -7.875 -14.388 1.00 96.62 93 GLU A N 1
ATOM 752 C CA . GLU A 1 93 ? -6.984 -7.168 -15.634 1.00 96.62 93 GLU A CA 1
ATOM 753 C C . GLU A 1 93 ? -7.538 -5.771 -15.350 1.00 96.62 93 GLU A C 1
ATOM 755 O O . GLU A 1 93 ? -7.060 -4.777 -15.906 1.00 96.62 93 GLU A O 1
ATOM 760 N N .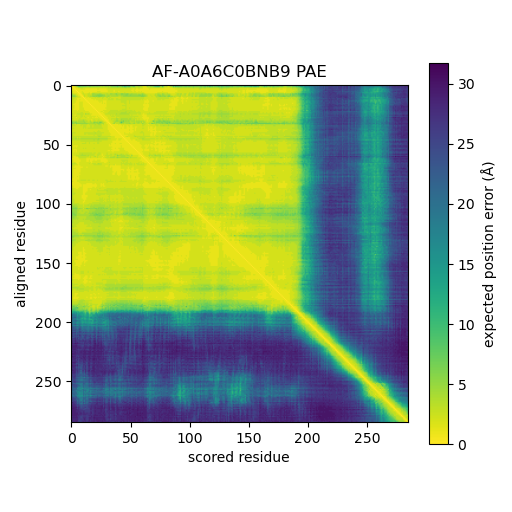 ALA A 1 94 ? -8.502 -5.661 -14.437 1.00 95.94 94 ALA A N 1
ATOM 761 C CA . ALA A 1 94 ? -9.091 -4.394 -14.030 1.00 95.94 94 ALA A CA 1
ATOM 762 C C . ALA A 1 94 ? -8.040 -3.438 -13.442 1.00 95.94 94 ALA A C 1
ATOM 764 O O . ALA A 1 94 ? -8.060 -2.225 -13.704 1.00 95.94 94 ALA A O 1
ATOM 765 N N . THR A 1 95 ? -7.093 -3.978 -12.673 1.00 96.50 95 THR A N 1
ATOM 766 C CA . THR A 1 95 ? -5.992 -3.208 -12.093 1.00 96.50 95 THR A CA 1
ATOM 767 C C . THR A 1 95 ? -5.023 -2.727 -13.170 1.00 96.50 95 THR A C 1
ATOM 769 O O . THR A 1 95 ? -4.750 -1.524 -13.233 1.00 96.50 95 THR A O 1
ATOM 772 N N . LEU A 1 96 ? -4.566 -3.611 -14.062 1.00 96.25 96 LEU A N 1
ATOM 773 C CA . LEU A 1 96 ? -3.649 -3.269 -15.153 1.00 96.25 96 LEU A CA 1
ATOM 774 C C . LEU A 1 96 ? -4.272 -2.265 -16.127 1.00 96.25 96 LEU A C 1
ATOM 776 O O . LEU A 1 96 ? -3.656 -1.238 -16.418 1.00 96.25 96 LEU A O 1
ATOM 780 N N . ARG A 1 97 ? -5.533 -2.456 -16.539 1.00 96.06 97 ARG A N 1
ATOM 781 C CA . ARG A 1 97 ? -6.267 -1.469 -17.354 1.00 96.06 97 ARG A CA 1
ATOM 782 C C . ARG A 1 97 ? -6.326 -0.111 -16.653 1.00 96.06 97 ARG A C 1
ATOM 784 O O . ARG A 1 97 ? -6.124 0.927 -17.285 1.00 96.06 97 ARG A O 1
ATOM 791 N N . SER A 1 98 ? -6.556 -0.075 -15.336 1.00 95.38 98 SER A N 1
ATOM 792 C CA . SER A 1 98 ? -6.550 1.193 -14.597 1.00 95.38 98 SER A CA 1
ATOM 793 C C . SER A 1 98 ? -5.156 1.819 -14.482 1.00 95.38 98 SER A C 1
ATOM 795 O O . SER A 1 98 ? -5.045 3.048 -14.528 1.00 95.38 98 SER A O 1
ATOM 797 N N . MET A 1 99 ? -4.109 1.008 -14.329 1.00 95.31 99 MET A N 1
ATOM 798 C CA . MET A 1 99 ? -2.713 1.446 -14.320 1.00 95.31 99 MET A CA 1
ATOM 799 C C . MET A 1 99 ? -2.336 2.089 -15.659 1.00 95.31 99 MET A C 1
ATOM 801 O O . MET A 1 99 ? -1.866 3.228 -15.679 1.00 95.31 99 MET A O 1
ATOM 805 N N . LEU A 1 100 ? -2.653 1.423 -16.769 1.00 94.94 100 LEU A N 1
ATOM 806 C CA . LEU A 1 100 ? -2.389 1.883 -18.134 1.00 94.94 100 LEU A CA 1
ATOM 807 C C . LEU A 1 100 ? -3.164 3.148 -18.524 1.00 94.94 100 LEU A C 1
ATOM 809 O O . LEU A 1 100 ? -2.773 3.840 -19.457 1.00 94.94 100 LEU A O 1
ATOM 813 N N . LYS A 1 101 ? -4.226 3.519 -17.805 1.00 95.19 101 LYS A N 1
ATOM 814 C CA . LYS A 1 101 ? -4.919 4.803 -18.012 1.00 95.19 101 LYS A CA 1
ATOM 815 C C . LYS A 1 101 ? -4.319 5.954 -17.195 1.00 95.19 101 LYS A C 1
ATOM 817 O O . LYS A 1 101 ? -4.538 7.120 -17.515 1.00 95.19 101 LYS A O 1
ATOM 822 N N . LYS A 1 102 ? -3.563 5.678 -16.124 1.00 93.81 102 LYS A N 1
ATOM 823 C CA . LYS A 1 102 ? -3.138 6.708 -15.161 1.00 93.81 102 LYS A CA 1
ATOM 824 C C . LYS A 1 102 ? -1.702 7.184 -15.419 1.00 93.81 102 LYS A C 1
ATOM 826 O O . LYS A 1 102 ? -0.746 6.451 -15.186 1.00 93.81 102 LYS A O 1
ATOM 831 N N . LYS A 1 103 ? -1.535 8.464 -15.786 1.00 93.62 103 LYS A N 1
ATOM 832 C CA . LYS A 1 103 ? -0.217 9.095 -16.036 1.00 93.62 103 LYS A CA 1
ATOM 833 C C . LYS A 1 103 ? 0.790 8.896 -14.891 1.00 93.62 103 LYS A C 1
ATOM 835 O O . LYS A 1 103 ? 1.915 8.489 -15.142 1.00 93.62 103 LYS A O 1
ATOM 840 N N . SER A 1 104 ? 0.369 9.095 -13.637 1.00 88.25 104 SER A N 1
ATOM 841 C CA . SER A 1 104 ? 1.243 8.932 -12.459 1.00 88.25 104 SER A CA 1
ATOM 842 C C . SER A 1 104 ? 1.711 7.494 -12.223 1.00 88.25 104 SER A C 1
ATOM 844 O O . SER A 1 104 ? 2.687 7.266 -11.520 1.00 88.25 104 SER A O 1
ATOM 846 N N . VAL A 1 105 ? 1.006 6.512 -12.783 1.00 87.44 105 VAL A N 1
ATOM 847 C CA . VAL A 1 105 ? 1.437 5.117 -12.761 1.00 87.44 105 VAL A CA 1
ATOM 848 C C . VAL A 1 105 ? 2.444 4.858 -13.876 1.00 87.44 105 VAL A C 1
ATOM 850 O O . VAL A 1 105 ? 3.457 4.210 -13.614 1.00 87.44 105 VAL A O 1
ATOM 853 N N . LYS A 1 106 ? 2.183 5.378 -15.084 1.00 89.00 106 LYS A N 1
ATOM 854 C CA . LYS A 1 106 ? 3.097 5.254 -16.228 1.00 89.00 106 LYS A CA 1
ATOM 855 C C . LYS A 1 106 ? 4.452 5.893 -15.958 1.00 89.00 106 LYS A C 1
ATOM 857 O O . LYS A 1 106 ? 5.468 5.325 -16.341 1.00 89.00 106 LYS A O 1
ATOM 862 N N . SER A 1 107 ? 4.471 7.016 -15.238 1.00 92.44 107 SER A N 1
ATOM 863 C CA . SER A 1 107 ? 5.713 7.720 -14.919 1.00 92.44 107 SER A CA 1
ATOM 864 C C . SER A 1 107 ? 6.712 6.854 -14.154 1.00 92.44 107 SER A C 1
ATOM 866 O O . SER A 1 107 ? 7.904 7.077 -14.289 1.00 92.44 107 SER A O 1
ATOM 868 N N . TRP A 1 108 ? 6.271 5.843 -13.398 1.00 90.75 108 TRP A N 1
ATOM 869 C CA . TRP A 1 108 ? 7.193 4.900 -12.752 1.00 90.75 108 TRP A CA 1
ATOM 870 C C . TRP A 1 108 ? 7.953 4.023 -13.746 1.00 90.75 108 TRP A C 1
ATOM 872 O O . TRP A 1 108 ? 9.127 3.748 -13.542 1.00 90.75 108 TRP A O 1
ATOM 882 N N . GLY A 1 109 ? 7.300 3.613 -14.836 1.00 85.88 109 GLY A N 1
ATOM 883 C CA . GLY A 1 109 ? 7.947 2.865 -15.914 1.00 85.88 109 GLY A CA 1
ATOM 884 C C . GLY A 1 109 ? 8.910 3.715 -16.745 1.00 85.88 109 GLY A C 1
ATOM 885 O O . GLY A 1 109 ? 9.750 3.154 -17.434 1.00 85.88 109 GLY A O 1
ATOM 886 N N . GLN A 1 110 ? 8.798 5.044 -16.668 1.00 86.50 110 GLN A N 1
ATOM 887 C CA . GLN A 1 110 ? 9.661 6.003 -17.370 1.00 86.50 110 GLN A CA 1
ATOM 888 C C . GLN A 1 110 ? 10.814 6.496 -16.483 1.00 86.50 110 GLN A C 1
ATOM 890 O O . GLN A 1 110 ? 11.929 6.652 -16.958 1.00 86.50 110 GLN A O 1
ATOM 895 N N . LYS A 1 111 ? 10.565 6.682 -15.181 1.00 91.81 111 LYS A N 1
ATOM 896 C CA . LYS A 1 111 ? 11.535 7.160 -14.178 1.00 91.81 111 LYS A CA 1
ATOM 897 C C . LYS A 1 111 ? 12.230 6.028 -13.416 1.00 91.81 111 LYS A C 1
ATOM 899 O O . LYS A 1 111 ? 12.695 6.216 -12.299 1.00 91.81 111 LYS A O 1
ATOM 904 N N . TYR A 1 112 ? 12.261 4.828 -13.988 1.00 94.81 112 TYR A N 1
ATOM 905 C CA . TYR A 1 112 ? 12.870 3.668 -13.333 1.00 94.81 112 TYR A CA 1
ATOM 906 C C . TYR A 1 112 ? 14.388 3.810 -13.178 1.00 94.81 112 TYR A C 1
ATOM 908 O O . TYR A 1 112 ? 14.973 3.113 -12.360 1.00 94.81 112 TYR A O 1
ATOM 916 N N . GLN A 1 113 ? 15.023 4.701 -13.949 1.00 95.25 113 GLN A N 1
ATOM 917 C CA . GLN A 1 113 ? 16.467 4.913 -13.887 1.00 95.25 113 GLN A CA 1
ATOM 918 C C . GLN A 1 113 ? 16.942 5.430 -12.524 1.00 95.25 113 GLN A C 1
ATOM 920 O O . GLN A 1 113 ? 18.067 5.114 -12.148 1.00 95.25 113 GLN A O 1
ATOM 925 N N . ASP A 1 114 ? 16.072 6.137 -11.795 1.00 95.00 114 ASP A N 1
ATOM 926 C CA . ASP A 1 114 ? 16.352 6.691 -10.465 1.00 95.00 114 ASP A CA 1
ATOM 927 C C . ASP A 1 114 ? 16.068 5.690 -9.331 1.00 95.00 114 ASP A C 1
ATOM 929 O O . ASP A 1 114 ? 16.311 5.987 -8.163 1.00 95.00 114 ASP A O 1
ATOM 933 N N . ILE A 1 115 ? 15.476 4.532 -9.639 1.00 96.06 115 ILE A N 1
ATOM 934 C CA . ILE A 1 115 ? 15.068 3.537 -8.643 1.00 96.06 115 ILE A CA 1
ATOM 935 C C . ILE A 1 115 ? 16.196 2.504 -8.489 1.00 96.06 115 ILE A C 1
ATOM 937 O O . ILE A 1 115 ? 16.660 1.974 -9.501 1.00 96.06 115 ILE A O 1
ATOM 941 N N . PRO A 1 116 ? 16.631 2.184 -7.255 1.00 96.75 116 PRO A N 1
ATOM 942 C CA . PRO A 1 116 ? 17.665 1.182 -7.025 1.00 96.75 116 PRO A CA 1
ATOM 943 C C . PRO A 1 116 ? 17.223 -0.212 -7.489 1.00 96.75 116 PRO A C 1
ATOM 945 O O . PRO A 1 116 ? 16.053 -0.587 -7.371 1.00 96.75 116 PRO A O 1
ATOM 948 N N . PHE A 1 117 ? 18.180 -0.986 -8.007 1.00 96.62 117 PHE A N 1
ATOM 949 C CA . PHE A 1 117 ? 18.000 -2.389 -8.385 1.00 96.62 117 PHE A CA 1
ATOM 950 C C . PHE A 1 117 ? 18.850 -3.304 -7.484 1.00 96.62 117 PHE A C 1
ATOM 952 O O . PHE A 1 117 ? 19.990 -2.941 -7.188 1.00 96.62 117 PHE A O 1
ATOM 959 N N . PRO A 1 118 ? 18.348 -4.493 -7.086 1.00 97.12 118 PRO A N 1
ATOM 960 C CA . PRO A 1 118 ? 17.032 -5.054 -7.412 1.00 97.12 118 PRO A CA 1
ATOM 961 C C . PRO A 1 118 ? 15.883 -4.264 -6.768 1.00 97.12 118 PRO A C 1
ATOM 963 O O . PRO A 1 118 ? 15.933 -3.922 -5.593 1.00 97.12 118 PRO A O 1
ATOM 966 N N . SER A 1 119 ? 14.828 -3.987 -7.536 1.00 97.31 119 SER A N 1
ATOM 967 C CA . SER A 1 119 ? 13.702 -3.178 -7.074 1.00 97.31 119 SER A CA 1
ATOM 968 C C . SER A 1 119 ? 12.523 -4.062 -6.692 1.00 97.31 119 SER A C 1
ATOM 970 O O . SER A 1 119 ? 11.805 -4.575 -7.558 1.00 97.31 119 SER A O 1
ATOM 972 N N . LYS A 1 120 ? 12.263 -4.180 -5.386 1.00 96.69 120 LYS A N 1
ATOM 973 C CA . LYS A 1 120 ? 11.038 -4.819 -4.881 1.00 96.69 120 LYS A CA 1
ATOM 974 C C . LYS A 1 120 ? 9.799 -4.060 -5.345 1.00 96.69 120 LYS A C 1
ATOM 976 O O . LYS A 1 120 ? 8.851 -4.666 -5.827 1.00 96.69 120 LYS A O 1
ATOM 981 N N . PHE A 1 121 ? 9.834 -2.727 -5.311 1.00 96.88 121 PHE A N 1
ATOM 982 C CA . PHE A 1 121 ? 8.717 -1.910 -5.777 1.00 96.88 121 PHE A CA 1
ATOM 983 C C . PHE A 1 121 ? 8.362 -2.201 -7.239 1.00 96.88 121 PHE A C 1
ATOM 985 O O . PHE A 1 121 ? 7.192 -2.436 -7.525 1.00 96.88 121 PHE A O 1
ATOM 992 N N . LEU A 1 122 ? 9.339 -2.216 -8.157 1.00 96.69 122 LEU A N 1
ATOM 993 C CA . LEU A 1 122 ? 9.088 -2.474 -9.583 1.00 96.69 122 LEU A CA 1
ATOM 994 C C . LEU A 1 122 ? 8.883 -3.958 -9.917 1.00 96.69 122 LEU A C 1
ATOM 996 O O . LEU A 1 122 ? 8.333 -4.257 -10.974 1.00 96.69 122 LEU A O 1
ATOM 1000 N N . GLY A 1 123 ? 9.299 -4.873 -9.037 1.00 96.88 123 GLY A N 1
ATOM 1001 C CA . GLY A 1 123 ? 9.270 -6.311 -9.305 1.00 96.88 123 GLY A CA 1
ATOM 1002 C C . GLY A 1 123 ? 10.361 -6.761 -10.266 1.00 96.88 123 GLY A C 1
ATOM 1003 O O . GLY A 1 123 ? 10.125 -7.647 -11.081 1.00 96.88 123 GLY A O 1
ATOM 1004 N N . ALA A 1 124 ? 11.524 -6.110 -10.231 1.00 97.25 124 ALA A N 1
ATOM 1005 C CA . ALA A 1 124 ? 12.577 -6.316 -11.215 1.00 97.25 124 ALA A CA 1
ATOM 1006 C C . ALA A 1 124 ? 13.941 -6.491 -10.547 1.00 97.25 124 ALA A C 1
ATOM 1008 O O . ALA A 1 124 ? 14.386 -5.637 -9.780 1.00 97.25 124 ALA A O 1
ATOM 1009 N N . LYS A 1 125 ? 14.624 -7.594 -10.870 1.00 96.44 125 LYS A N 1
ATOM 1010 C CA . LYS A 1 125 ? 15.955 -7.902 -10.331 1.00 96.44 125 LYS A CA 1
ATOM 1011 C C . LYS A 1 125 ? 17.064 -7.115 -11.029 1.00 96.44 125 LYS A C 1
ATOM 1013 O O . LYS A 1 125 ? 17.951 -6.594 -10.362 1.00 96.44 125 LYS A O 1
ATOM 1018 N N . TYR A 1 126 ? 16.986 -6.998 -12.353 1.00 96.44 126 TYR A N 1
ATOM 1019 C CA . TYR A 1 126 ? 18.004 -6.356 -13.184 1.00 96.44 126 TYR A CA 1
ATOM 1020 C C . TYR A 1 126 ? 17.410 -5.197 -13.983 1.00 96.44 126 TYR A C 1
ATOM 1022 O O . TYR A 1 126 ? 16.314 -5.312 -14.536 1.00 96.44 126 TYR A O 1
ATOM 1030 N N . LYS A 1 127 ? 18.159 -4.091 -14.068 1.00 95.88 127 LYS A N 1
ATOM 1031 C CA . LYS A 1 127 ? 17.758 -2.894 -14.819 1.00 95.88 127 LYS A CA 1
ATOM 1032 C C . LYS A 1 127 ? 17.655 -3.170 -16.321 1.00 95.88 127 LYS A C 1
ATOM 1034 O O . LYS A 1 127 ? 16.674 -2.763 -16.933 1.00 95.88 127 LYS A O 1
ATOM 1039 N N . THR A 1 128 ? 18.605 -3.928 -16.867 1.00 93.88 128 THR A N 1
ATOM 1040 C CA . THR A 1 128 ? 18.674 -4.289 -18.293 1.00 93.88 128 THR A CA 1
ATOM 1041 C C . THR A 1 128 ? 17.504 -5.157 -18.749 1.00 93.88 128 THR A C 1
ATOM 1043 O O . THR A 1 128 ? 16.953 -4.965 -19.819 1.00 93.88 128 THR A O 1
ATOM 1046 N N . GLY A 1 129 ? 17.019 -6.078 -17.914 1.00 93.81 129 GLY A N 1
ATOM 1047 C CA . GLY A 1 129 ? 15.792 -6.813 -18.240 1.00 93.81 129 GLY A CA 1
ATOM 1048 C C . GLY A 1 129 ? 14.561 -5.898 -18.257 1.00 93.81 129 GLY A C 1
ATOM 1049 O O . GLY A 1 129 ? 13.691 -6.018 -19.114 1.00 93.81 129 GLY A O 1
ATOM 1050 N N . TYR A 1 130 ? 14.498 -4.953 -17.316 1.00 96.31 130 TYR A N 1
ATOM 1051 C CA . TYR A 1 130 ? 13.350 -4.064 -17.162 1.00 96.31 130 TYR A CA 1
ATOM 1052 C C . TYR A 1 130 ? 13.268 -2.988 -18.251 1.00 96.31 130 TYR A C 1
ATOM 1054 O O . TYR A 1 130 ? 12.167 -2.586 -18.621 1.00 96.31 130 TYR A O 1
ATOM 1062 N N . GLU A 1 131 ? 14.395 -2.488 -18.765 1.00 96.69 131 GLU A N 1
ATOM 1063 C CA . GLU A 1 131 ? 14.392 -1.407 -19.758 1.00 96.69 131 GLU A CA 1
ATOM 1064 C C . GLU A 1 131 ? 13.685 -1.807 -21.056 1.00 96.69 131 GLU A C 1
ATOM 1066 O O . GLU A 1 131 ? 12.868 -1.022 -21.551 1.00 96.69 131 GLU A O 1
ATOM 1071 N N . HIS A 1 132 ? 13.896 -3.048 -21.506 1.00 96.38 132 HIS A N 1
ATOM 1072 C CA . HIS A 1 132 ? 13.314 -3.619 -22.722 1.00 96.38 132 HIS A CA 1
ATOM 1073 C C . HIS A 1 132 ? 11.827 -3.973 -22.604 1.00 96.38 132 HIS A C 1
ATOM 1075 O O . HIS A 1 132 ? 11.162 -4.160 -23.621 1.00 96.38 132 HIS A O 1
ATOM 1081 N N . CYS A 1 133 ? 11.274 -4.024 -21.390 1.00 96.50 133 CYS A N 1
ATOM 1082 C CA . CYS A 1 133 ? 9.850 -4.273 -21.205 1.00 96.50 133 CYS A CA 1
ATOM 1083 C C . CYS A 1 133 ? 8.997 -3.100 -21.712 1.00 96.50 133 CYS A C 1
ATOM 1085 O O . CYS A 1 133 ? 9.267 -1.921 -21.433 1.00 96.50 133 CYS A O 1
ATOM 1087 N N . ASN A 1 134 ? 7.885 -3.417 -22.369 1.00 95.50 134 ASN A N 1
ATOM 1088 C CA . ASN A 1 134 ? 6.860 -2.428 -22.686 1.00 95.50 134 ASN A CA 1
ATOM 1089 C C . ASN A 1 134 ? 6.103 -1.986 -21.413 1.00 95.50 134 ASN A C 1
ATOM 1091 O O . ASN A 1 134 ? 6.300 -2.500 -20.307 1.00 95.50 134 ASN A O 1
ATOM 1095 N N . ILE A 1 135 ? 5.230 -0.979 -21.528 1.00 94.62 135 ILE A N 1
ATOM 1096 C CA . ILE A 1 135 ? 4.553 -0.412 -20.352 1.00 94.62 135 ILE A CA 1
ATOM 1097 C C . ILE A 1 135 ? 3.577 -1.399 -19.688 1.00 94.62 135 ILE A C 1
ATOM 1099 O O . ILE A 1 135 ? 3.387 -1.337 -18.470 1.00 94.62 135 ILE A O 1
ATOM 1103 N N . GLN A 1 136 ? 2.972 -2.310 -20.452 1.00 95.31 136 GLN A N 1
ATOM 1104 C CA . GLN A 1 136 ? 2.075 -3.351 -19.954 1.00 95.31 136 GLN A CA 1
ATOM 1105 C C . GLN A 1 136 ? 2.844 -4.361 -19.104 1.00 95.31 136 GLN A C 1
ATOM 1107 O O . GLN A 1 136 ? 2.430 -4.652 -17.980 1.00 95.31 136 GLN A O 1
ATOM 1112 N N . GLU A 1 137 ? 3.992 -4.826 -19.590 1.00 96.50 137 GLU A N 1
ATOM 1113 C CA . GLU A 1 137 ? 4.895 -5.710 -18.853 1.00 96.50 137 GLU A CA 1
ATOM 1114 C C . GLU A 1 137 ? 5.398 -5.038 -17.574 1.00 96.50 137 GLU A C 1
ATOM 1116 O O . GLU A 1 137 ? 5.240 -5.593 -16.490 1.00 96.50 137 GLU A O 1
ATOM 1121 N N . LYS A 1 138 ? 5.875 -3.788 -17.661 1.00 96.25 138 LYS A N 1
ATOM 1122 C CA . LYS A 1 138 ? 6.313 -2.997 -16.495 1.00 96.25 138 LYS A CA 1
ATOM 1123 C C . LYS A 1 138 ? 5.208 -2.851 -15.441 1.00 96.25 138 LYS A C 1
ATOM 1125 O O . LYS A 1 138 ? 5.455 -2.988 -14.243 1.00 96.25 138 LYS A O 1
ATOM 1130 N N . CYS A 1 139 ? 3.966 -2.594 -15.863 1.00 95.88 139 CYS A N 1
ATOM 1131 C CA . CYS A 1 139 ? 2.823 -2.541 -14.945 1.00 95.88 139 CYS A CA 1
ATOM 1132 C C . CYS A 1 139 ? 2.515 -3.910 -14.324 1.00 95.88 139 CYS A C 1
ATOM 1134 O O . CYS A 1 139 ? 2.187 -3.968 -13.138 1.00 95.88 139 CYS A O 1
ATOM 1136 N N . SER A 1 140 ? 2.640 -4.985 -15.105 1.00 96.75 140 SER A N 1
ATOM 1137 C CA . SER A 1 140 ? 2.397 -6.364 -14.671 1.00 96.75 140 SER A CA 1
ATOM 1138 C C . SER A 1 140 ? 3.422 -6.811 -13.637 1.00 96.75 140 SER A C 1
ATOM 1140 O O . SER A 1 140 ? 3.031 -7.241 -12.557 1.00 96.75 140 SER A O 1
ATOM 1142 N N . MET A 1 141 ? 4.715 -6.620 -13.907 1.00 97.38 141 MET A N 1
ATOM 1143 C CA . MET A 1 141 ? 5.801 -6.905 -12.959 1.00 97.38 141 MET A CA 1
ATOM 1144 C C . MET A 1 141 ? 5.568 -6.189 -11.627 1.00 97.38 141 MET A C 1
ATOM 1146 O O . MET A 1 141 ? 5.591 -6.808 -10.562 1.00 97.38 141 MET A O 1
ATOM 1150 N N . ARG A 1 142 ? 5.224 -4.895 -11.687 1.00 96.62 142 ARG A N 1
ATOM 1151 C CA . ARG A 1 142 ? 4.925 -4.107 -10.490 1.00 96.62 142 ARG A CA 1
ATOM 1152 C C . ARG A 1 142 ? 3.720 -4.652 -9.726 1.00 96.62 142 ARG A C 1
ATOM 1154 O O . ARG A 1 142 ? 3.770 -4.741 -8.501 1.00 96.62 142 ARG A O 1
ATOM 1161 N N . TYR A 1 143 ? 2.628 -4.976 -10.423 1.00 97.38 143 TYR A N 1
ATOM 1162 C CA . TYR A 1 143 ? 1.435 -5.562 -9.807 1.00 97.38 143 TYR A CA 1
ATOM 1163 C C . TYR A 1 143 ? 1.778 -6.867 -9.087 1.00 97.38 143 TYR A C 1
ATOM 1165 O O . TYR A 1 143 ? 1.497 -6.982 -7.895 1.00 97.38 143 TYR A O 1
ATOM 1173 N N . TRP A 1 144 ? 2.445 -7.794 -9.777 1.00 97.88 144 TRP A N 1
ATOM 1174 C CA . TRP A 1 144 ? 2.812 -9.096 -9.226 1.00 97.88 144 TRP A CA 1
ATOM 1175 C C . TRP A 1 144 ? 3.738 -8.982 -8.025 1.00 97.88 144 TRP A C 1
ATOM 1177 O O . TRP A 1 144 ? 3.510 -9.667 -7.035 1.00 97.88 144 TRP A O 1
ATOM 1187 N N . SER A 1 145 ? 4.705 -8.064 -8.052 1.00 97.69 145 SER A N 1
ATOM 1188 C CA . SER A 1 145 ? 5.576 -7.831 -6.899 1.00 97.69 145 SER A CA 1
ATOM 1189 C C . SER A 1 145 ? 4.811 -7.349 -5.666 1.00 97.69 145 SER A C 1
ATOM 1191 O O . SER A 1 145 ? 5.012 -7.846 -4.562 1.00 97.69 145 SER A O 1
ATOM 1193 N N . HIS A 1 146 ? 3.861 -6.425 -5.845 1.00 98.06 146 HIS A N 1
ATOM 1194 C CA . HIS A 1 146 ? 3.027 -5.977 -4.729 1.00 98.06 146 HIS A CA 1
ATOM 1195 C C . HIS A 1 146 ? 2.092 -7.088 -4.238 1.00 98.06 146 HIS A C 1
ATOM 1197 O O . HIS A 1 146 ? 1.857 -7.179 -3.039 1.00 98.06 146 HIS A O 1
ATOM 1203 N N . MET A 1 147 ? 1.549 -7.927 -5.128 1.00 98.25 147 MET A N 1
ATOM 1204 C CA . MET A 1 147 ? 0.731 -9.073 -4.710 1.00 98.25 147 MET A CA 1
ATOM 1205 C C . MET A 1 147 ? 1.565 -10.101 -3.946 1.00 98.25 147 MET A C 1
ATOM 1207 O O . MET A 1 147 ? 1.117 -10.575 -2.909 1.00 98.25 147 MET A O 1
ATOM 1211 N N . ALA A 1 148 ? 2.786 -10.390 -4.400 1.00 98.31 148 ALA A N 1
ATOM 1212 C CA . ALA A 1 148 ? 3.710 -11.271 -3.696 1.00 98.31 148 ALA A CA 1
ATOM 1213 C C . ALA A 1 148 ? 4.005 -10.751 -2.282 1.00 98.31 148 ALA A C 1
ATOM 1215 O O . ALA A 1 148 ? 3.949 -11.520 -1.327 1.00 98.31 148 ALA A O 1
ATOM 1216 N N . GLU A 1 149 ? 4.229 -9.443 -2.129 1.00 98.50 149 GLU A N 1
ATOM 1217 C CA . GLU A 1 149 ? 4.445 -8.837 -0.815 1.00 98.50 149 GLU A CA 1
ATOM 1218 C C . GLU A 1 149 ? 3.193 -8.871 0.070 1.00 98.50 149 GLU A C 1
ATOM 1220 O O . GLU A 1 149 ? 3.291 -9.205 1.246 1.00 98.50 149 GLU A O 1
ATOM 1225 N N . ILE A 1 150 ? 2.006 -8.593 -0.481 1.00 98.56 150 ILE A N 1
ATOM 1226 C CA . ILE A 1 150 ? 0.743 -8.717 0.267 1.00 98.56 150 ILE A CA 1
ATOM 1227 C C . ILE A 1 150 ? 0.538 -10.160 0.742 1.00 98.56 150 ILE A C 1
ATOM 1229 O O . ILE A 1 150 ? 0.210 -10.367 1.904 1.00 98.56 150 ILE A O 1
ATOM 1233 N N . ASN A 1 151 ? 0.766 -11.157 -0.120 1.00 98.44 151 ASN A N 1
ATOM 1234 C CA . ASN A 1 151 ? 0.659 -12.572 0.248 1.00 98.44 151 ASN A CA 1
ATOM 1235 C C . ASN A 1 151 ? 1.674 -12.931 1.339 1.00 98.44 151 ASN A C 1
ATOM 1237 O O . ASN A 1 151 ? 1.329 -13.576 2.323 1.00 98.44 151 ASN A O 1
ATOM 1241 N N . ARG A 1 152 ? 2.925 -12.478 1.196 1.00 98.50 152 ARG A N 1
ATOM 1242 C CA . ARG A 1 152 ? 3.973 -12.713 2.194 1.00 98.50 152 ARG A CA 1
ATOM 1243 C C . ARG A 1 152 ? 3.584 -12.137 3.555 1.00 98.50 152 ARG A C 1
ATOM 1245 O O . ARG A 1 152 ? 3.768 -12.809 4.564 1.00 98.50 152 ARG A O 1
ATOM 1252 N N . LEU A 1 153 ? 3.071 -10.908 3.587 1.00 98.62 153 LEU A N 1
ATOM 1253 C CA . LEU A 1 153 ? 2.639 -10.250 4.820 1.00 98.62 153 LEU A CA 1
ATOM 1254 C C . LEU A 1 153 ? 1.405 -10.926 5.425 1.00 98.62 153 LEU A C 1
ATOM 1256 O O . LEU A 1 153 ? 1.386 -11.129 6.631 1.00 98.62 153 LEU A O 1
ATOM 1260 N N . GLU A 1 154 ? 0.435 -11.338 4.607 1.00 98.25 154 GLU A N 1
ATOM 1261 C CA . GLU A 1 154 ? -0.742 -12.097 5.057 1.00 98.25 154 GLU A CA 1
ATOM 1262 C C . GLU A 1 154 ? -0.353 -13.421 5.730 1.00 98.25 154 GLU A C 1
ATOM 1264 O O . GLU A 1 154 ? -0.935 -13.780 6.745 1.00 98.25 154 GLU A O 1
ATOM 1269 N N . HIS A 1 155 ? 0.662 -14.123 5.215 1.00 98.31 155 HIS A N 1
ATOM 1270 C CA . HIS A 1 155 ? 1.166 -15.350 5.839 1.00 98.31 155 HIS A CA 1
ATOM 1271 C C . HIS A 1 155 ? 2.043 -15.104 7.072 1.00 98.31 155 HIS A C 1
ATOM 1273 O O . HIS A 1 155 ? 2.139 -15.971 7.938 1.00 98.31 155 HIS A O 1
ATOM 1279 N N . LYS A 1 156 ? 2.744 -13.967 7.127 1.00 98.50 156 LYS A N 1
ATOM 1280 C CA . LYS A 1 156 ? 3.737 -13.682 8.171 1.00 98.50 156 LYS A CA 1
ATOM 1281 C C . LYS A 1 156 ? 3.142 -12.997 9.400 1.00 98.50 156 LYS A C 1
ATOM 1283 O O . LYS A 1 156 ? 3.662 -13.182 10.498 1.00 98.50 156 LYS A O 1
ATOM 1288 N N . LEU A 1 157 ? 2.147 -12.136 9.213 1.00 98.25 157 LEU A N 1
ATOM 1289 C CA . LEU A 1 157 ? 1.622 -11.261 10.259 1.00 98.25 157 LEU A CA 1
ATOM 1290 C C . LEU A 1 157 ? 0.349 -11.830 10.884 1.00 98.25 157 LEU A C 1
ATOM 1292 O O . LEU A 1 157 ? -0.360 -12.623 10.272 1.00 98.25 157 LEU A O 1
ATOM 1296 N N . SER A 1 158 ? 0.055 -11.396 12.113 1.00 97.94 158 SER A N 1
ATOM 1297 C CA . SER A 1 158 ? -1.177 -11.788 12.797 1.00 97.94 158 SER A CA 1
ATOM 1298 C C . SER A 1 158 ? -2.410 -11.245 12.057 1.00 97.94 158 SER A C 1
ATOM 1300 O O . SER A 1 158 ? -2.405 -10.072 11.657 1.00 97.94 158 SER A O 1
ATOM 1302 N N . PRO A 1 159 ? -3.498 -12.032 11.946 1.00 97.81 159 PRO A N 1
ATOM 1303 C CA . PRO A 1 159 ? -4.776 -11.549 11.424 1.00 97.81 159 PRO A CA 1
ATOM 1304 C C . PRO A 1 159 ? -5.387 -10.411 12.261 1.00 97.81 159 PRO A C 1
ATOM 1306 O O . PRO A 1 159 ? -6.270 -9.711 11.770 1.00 97.81 159 PRO A O 1
ATOM 1309 N N . ASP A 1 160 ? -4.905 -10.182 13.488 1.00 97.81 160 ASP A N 1
ATOM 1310 C CA . ASP A 1 160 ? -5.358 -9.082 14.351 1.00 97.81 160 ASP A CA 1
ATOM 1311 C C . ASP A 1 160 ? -4.763 -7.722 13.958 1.00 97.81 160 ASP A C 1
ATOM 1313 O O . ASP A 1 160 ? -5.334 -6.673 14.271 1.00 97.81 160 ASP A O 1
ATOM 1317 N N . CYS A 1 161 ? -3.621 -7.720 13.258 1.00 97.94 161 CYS A N 1
ATOM 1318 C CA . CYS A 1 161 ? -2.939 -6.497 12.832 1.00 97.94 161 CYS A CA 1
ATOM 1319 C C . CYS A 1 161 ? -2.869 -6.330 11.312 1.00 97.94 161 CYS A C 1
ATOM 1321 O O . CYS A 1 161 ? -2.674 -5.208 10.845 1.00 97.94 161 CYS A O 1
ATOM 1323 N N . TYR A 1 162 ? -3.065 -7.387 10.522 1.00 98.69 162 TYR A N 1
ATOM 1324 C CA . TYR A 1 162 ? -3.017 -7.324 9.064 1.00 98.69 162 TYR A CA 1
ATOM 1325 C C . TYR A 1 162 ? -4.202 -8.055 8.434 1.00 98.69 162 TYR A C 1
ATOM 1327 O O . TYR A 1 162 ? -4.407 -9.243 8.659 1.00 98.69 162 TYR A O 1
ATOM 1335 N N . MET A 1 163 ? -4.954 -7.354 7.587 1.00 98.31 163 MET A N 1
ATOM 1336 C CA . MET A 1 163 ? -6.072 -7.922 6.842 1.00 98.31 163 MET A CA 1
ATOM 1337 C C . MET A 1 163 ? -5.935 -7.636 5.350 1.00 98.31 163 MET A C 1
ATOM 1339 O O . MET A 1 163 ? -5.698 -6.501 4.927 1.00 98.31 163 MET A O 1
ATOM 1343 N N . VAL A 1 164 ? -6.178 -8.663 4.537 1.00 98.31 164 VAL A N 1
ATOM 1344 C CA . VAL A 1 164 ? -6.406 -8.503 3.102 1.00 98.31 1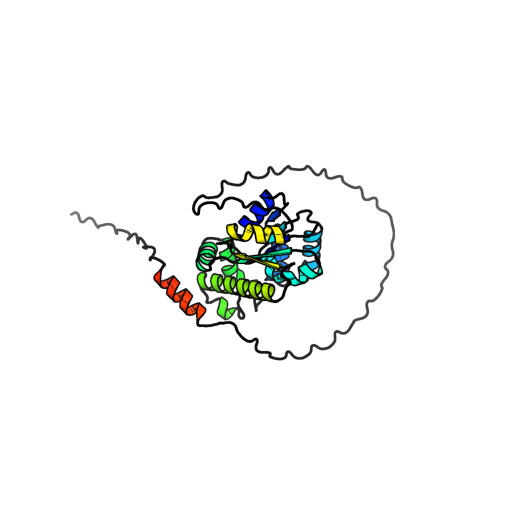64 VAL A CA 1
ATOM 1345 C C . VAL A 1 164 ? -7.902 -8.519 2.812 1.00 98.31 164 VAL A C 1
ATOM 1347 O O . VAL A 1 164 ? -8.633 -9.412 3.249 1.00 98.31 164 VAL A O 1
ATOM 1350 N N . VAL A 1 165 ? -8.353 -7.530 2.045 1.00 97.31 165 VAL A N 1
ATOM 1351 C CA . VAL A 1 165 ? -9.726 -7.446 1.537 1.00 97.31 165 VAL A CA 1
ATOM 1352 C C . VAL A 1 165 ? -9.724 -7.445 0.013 1.00 97.31 165 VAL A C 1
ATOM 1354 O O . VAL A 1 165 ? -8.814 -6.906 -0.630 1.00 97.31 165 VAL A O 1
ATOM 1357 N N . SER A 1 166 ? -10.741 -8.063 -0.576 1.00 96.88 166 SER A N 1
ATOM 1358 C CA . SER A 1 166 ? -10.933 -8.071 -2.023 1.00 96.88 166 SER A CA 1
ATOM 1359 C C . SER A 1 166 ? -11.798 -6.881 -2.428 1.00 96.88 166 SER A C 1
ATOM 1361 O O . SER A 1 166 ? -12.833 -6.602 -1.830 1.00 96.88 166 SER A O 1
ATOM 1363 N N . TYR A 1 167 ? -11.363 -6.139 -3.443 1.00 96.19 167 TYR A N 1
ATOM 1364 C CA . TYR A 1 167 ? -12.096 -4.992 -3.970 1.00 96.19 167 TYR A CA 1
ATOM 1365 C C . TYR A 1 167 ? -13.459 -5.401 -4.534 1.00 96.19 167 TYR A C 1
ATOM 1367 O O . TYR A 1 167 ? -14.430 -4.660 -4.399 1.00 96.19 167 TYR A O 1
ATOM 1375 N N . GLU A 1 168 ? -13.526 -6.566 -5.176 1.00 95.56 168 GLU A N 1
ATOM 1376 C CA . GLU A 1 168 ? -14.735 -7.103 -5.791 1.00 95.56 168 GLU A CA 1
ATOM 1377 C C . GLU A 1 168 ? -15.787 -7.511 -4.756 1.00 95.56 168 GLU A C 1
ATOM 1379 O O . GLU A 1 168 ? -16.974 -7.394 -5.043 1.00 95.56 168 GLU A O 1
ATOM 1384 N N . THR A 1 169 ? -15.361 -7.936 -3.565 1.00 95.56 169 THR A N 1
ATOM 1385 C CA . THR A 1 169 ? -16.244 -8.444 -2.502 1.00 95.56 169 THR A CA 1
ATOM 1386 C C . THR A 1 169 ? -16.273 -7.550 -1.269 1.00 95.56 169 THR A C 1
ATOM 1388 O O . THR A 1 169 ? -16.796 -7.970 -0.243 1.00 95.56 169 THR A O 1
ATOM 1391 N N . LEU A 1 170 ? -15.749 -6.318 -1.344 1.00 93.50 170 LEU A N 1
ATOM 1392 C CA . LEU A 1 170 ? -15.618 -5.449 -0.168 1.00 93.50 170 LEU A CA 1
ATOM 1393 C C . LEU A 1 170 ? -16.961 -5.207 0.540 1.00 93.50 170 LEU A C 1
ATOM 1395 O O . LEU A 1 170 ? -16.994 -5.090 1.759 1.00 93.50 170 LEU A O 1
ATOM 1399 N N . GLU A 1 171 ? -18.057 -5.160 -0.220 1.00 92.06 171 GLU A N 1
ATOM 1400 C CA . GLU A 1 171 ? -19.421 -5.030 0.307 1.00 92.06 171 GLU A CA 1
ATOM 1401 C C . GLU A 1 171 ? -19.830 -6.220 1.183 1.00 92.06 171 GLU A C 1
ATOM 1403 O O . GLU A 1 171 ? -20.464 -6.024 2.214 1.00 92.06 171 GLU A O 1
ATOM 1408 N N . HIS A 1 172 ? -19.391 -7.429 0.836 1.00 93.00 172 HIS A N 1
ATOM 1409 C CA . HIS A 1 172 ? -19.611 -8.639 1.631 1.00 93.00 172 HIS A CA 1
ATOM 1410 C C . HIS A 1 172 ? -18.607 -8.777 2.786 1.00 93.00 172 HIS A C 1
ATOM 1412 O O . HIS A 1 172 ? -18.901 -9.405 3.796 1.00 93.00 172 HIS A O 1
ATOM 1418 N N . ASP A 1 173 ? -17.423 -8.175 2.656 1.00 93.19 173 ASP A N 1
ATOM 1419 C CA . ASP A 1 173 ? -16.374 -8.174 3.682 1.00 93.19 173 ASP A CA 1
ATOM 1420 C C . ASP A 1 173 ? -16.601 -7.120 4.786 1.00 93.19 173 ASP A C 1
ATOM 1422 O O . ASP A 1 173 ? -15.778 -7.012 5.699 1.00 93.19 173 ASP A O 1
ATOM 1426 N N . ILE A 1 174 ? -17.679 -6.326 4.726 1.00 94.56 174 ILE A N 1
ATOM 1427 C CA . ILE A 1 174 ? -17.850 -5.169 5.613 1.00 94.56 174 ILE A CA 1
ATOM 1428 C C . ILE A 1 174 ? -17.941 -5.559 7.086 1.00 94.56 174 ILE A C 1
ATOM 1430 O O . ILE A 1 174 ? -17.267 -4.950 7.906 1.00 94.56 174 ILE A O 1
ATOM 1434 N N . GLU A 1 175 ? -18.680 -6.615 7.425 1.00 95.69 175 GLU A N 1
ATOM 1435 C CA . GLU A 1 175 ? -18.803 -7.099 8.806 1.00 95.69 175 GLU A CA 1
ATOM 1436 C C . GLU A 1 175 ? -17.457 -7.591 9.346 1.00 95.69 175 GLU A C 1
ATOM 1438 O O . GLU A 1 175 ? -17.055 -7.267 10.467 1.00 95.69 175 GLU A O 1
ATOM 1443 N N . ARG A 1 176 ? -16.710 -8.323 8.510 1.00 97.25 176 ARG A N 1
ATOM 1444 C CA . ARG A 1 176 ? -15.368 -8.815 8.838 1.00 97.25 176 ARG A CA 1
ATOM 1445 C C . ARG A 1 176 ? -14.411 -7.650 9.082 1.00 97.25 176 ARG A C 1
ATOM 1447 O O . ARG A 1 176 ? -13.641 -7.676 10.042 1.00 97.25 176 ARG A O 1
ATOM 1454 N N . LEU A 1 177 ? -14.483 -6.618 8.244 1.00 97.19 177 LEU A N 1
ATOM 1455 C CA . LEU A 1 177 ? -13.670 -5.417 8.373 1.00 97.19 177 LEU A CA 1
ATOM 1456 C C . LEU A 1 177 ? -14.077 -4.562 9.585 1.00 97.19 177 LEU A C 1
ATOM 1458 O O . LEU A 1 177 ? -13.200 -4.038 10.269 1.00 97.19 177 LEU A O 1
ATOM 1462 N N . SER A 1 178 ? -15.374 -4.460 9.884 1.00 97.12 178 SER A N 1
ATOM 1463 C CA . SER A 1 178 ? -15.918 -3.787 11.071 1.00 97.12 178 SER A CA 1
ATOM 1464 C C . SER A 1 178 ? -15.389 -4.435 12.345 1.00 97.12 178 SER A C 1
ATOM 1466 O O . SER A 1 178 ? -14.823 -3.755 13.202 1.00 97.12 178 SER A O 1
ATOM 1468 N N . LYS A 1 179 ? -15.456 -5.772 12.424 1.00 97.62 179 LYS A N 1
ATOM 1469 C CA . LYS A 1 179 ? -14.871 -6.547 13.525 1.00 97.62 179 LYS A CA 1
ATOM 1470 C C . LYS A 1 179 ? -13.362 -6.338 13.617 1.00 97.62 179 LYS A C 1
ATOM 1472 O O . LYS A 1 179 ? -12.841 -6.090 14.700 1.00 97.62 179 LYS A O 1
ATOM 1477 N N . PHE A 1 180 ? -12.657 -6.390 12.486 1.00 97.94 180 PHE A N 1
ATOM 1478 C CA . PHE A 1 180 ? -11.216 -6.150 12.456 1.00 97.94 180 PHE A CA 1
ATOM 1479 C C . PHE A 1 180 ? -10.855 -4.751 12.946 1.00 97.94 180 PHE A C 1
ATOM 1481 O O . PHE A 1 180 ? -9.849 -4.605 13.624 1.00 97.94 180 PHE A O 1
ATOM 1488 N N . LEU A 1 181 ? -11.646 -3.717 12.658 1.00 97.00 181 LEU A N 1
ATOM 1489 C CA . LEU A 1 181 ? -11.367 -2.343 13.084 1.00 97.00 181 LEU A CA 1
ATOM 1490 C C . LEU A 1 181 ? -11.960 -1.959 14.442 1.00 97.00 181 LEU A C 1
ATOM 1492 O O . LEU A 1 181 ? -11.593 -0.896 14.953 1.00 97.00 181 LEU A O 1
ATOM 1496 N N . ASP A 1 182 ? -12.778 -2.832 15.028 1.00 96.19 182 ASP A N 1
ATOM 1497 C CA . ASP A 1 182 ? -13.562 -2.575 16.238 1.00 96.19 182 ASP A CA 1
ATOM 1498 C C . ASP A 1 182 ? -14.421 -1.305 16.095 1.00 96.19 182 ASP A C 1
ATOM 1500 O O . ASP A 1 182 ? -14.316 -0.344 16.858 1.00 96.19 182 ASP A O 1
ATOM 1504 N N . MET A 1 183 ? -15.191 -1.243 15.004 1.00 95.56 183 MET A N 1
ATOM 1505 C CA . MET A 1 183 ? -16.130 -0.153 14.740 1.00 95.56 183 MET A CA 1
ATOM 1506 C C . MET A 1 183 ? -17.197 -0.547 13.719 1.00 95.56 183 MET A C 1
ATOM 1508 O O . MET A 1 183 ? -16.960 -1.411 12.881 1.00 95.56 183 MET A O 1
ATOM 1512 N N . ASP A 1 184 ? -18.333 0.150 13.735 1.00 95.12 184 ASP A N 1
ATOM 1513 C CA . ASP A 1 184 ? -19.349 0.039 12.688 1.00 95.12 184 ASP A CA 1
ATOM 1514 C C . ASP A 1 184 ? -18.913 0.799 11.424 1.00 95.12 184 ASP A C 1
ATOM 1516 O O . ASP A 1 184 ? -18.656 2.009 11.462 1.00 95.12 184 ASP A O 1
ATOM 1520 N N . LEU A 1 185 ? -18.787 0.083 10.305 1.00 94.38 185 LEU A N 1
ATOM 1521 C CA . LEU A 1 185 ? -18.344 0.637 9.032 1.00 94.38 185 LEU A CA 1
ATOM 1522 C C . LEU A 1 185 ? -19.491 0.811 8.050 1.00 94.38 185 LEU A C 1
ATOM 1524 O O . LEU A 1 185 ? -20.270 -0.096 7.775 1.00 94.38 185 LEU A O 1
ATOM 1528 N N . LYS A 1 186 ? -19.488 1.975 7.409 1.00 92.25 186 LYS A N 1
ATOM 1529 C CA . LYS A 1 186 ? -20.384 2.341 6.319 1.00 92.25 186 LYS A CA 1
ATOM 1530 C C . LYS A 1 186 ? -19.579 2.448 5.034 1.00 92.25 186 LYS A C 1
ATOM 1532 O O . LYS A 1 186 ? -18.614 3.212 4.953 1.00 92.25 186 LYS A O 1
ATOM 1537 N N . LEU A 1 187 ? -19.971 1.684 4.020 1.00 90.06 187 LEU A N 1
ATOM 1538 C CA . LEU A 1 187 ? -19.340 1.767 2.709 1.00 90.06 187 LEU A CA 1
ATOM 1539 C C . LEU A 1 187 ? -19.883 2.94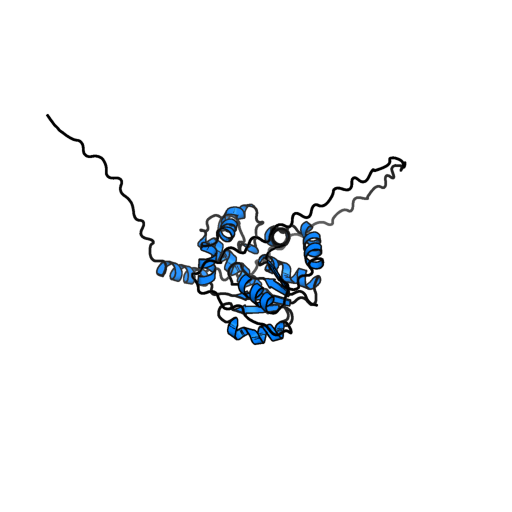3 1.909 1.00 90.06 187 LEU A C 1
ATOM 1541 O O . LEU A 1 187 ? -21.091 3.145 1.799 1.00 90.06 187 LEU A O 1
ATOM 1545 N N . GLU A 1 188 ? -18.968 3.686 1.287 1.00 89.75 188 GLU A N 1
ATOM 1546 C CA . GLU A 1 188 ? -19.348 4.653 0.265 1.00 89.75 188 GLU A CA 1
ATOM 1547 C C . GLU A 1 188 ? -19.938 3.888 -0.922 1.00 89.75 188 GLU A C 1
ATOM 1549 O O . GLU A 1 188 ? -19.275 2.971 -1.420 1.00 89.75 188 GLU A O 1
ATOM 1554 N N . PRO A 1 189 ? -21.111 4.283 -1.451 1.00 86.88 189 PRO A N 1
ATOM 1555 C CA . PRO A 1 189 ? -21.641 3.692 -2.667 1.00 86.88 189 PRO A CA 1
ATOM 1556 C C . PRO A 1 189 ? -20.593 3.706 -3.776 1.00 86.88 189 PRO A C 1
ATOM 1558 O O . PRO A 1 189 ? -19.947 4.727 -4.062 1.00 86.88 189 PRO A O 1
ATOM 1561 N N . ARG A 1 190 ? -20.402 2.555 -4.419 1.00 82.12 190 ARG A N 1
ATOM 1562 C CA . ARG A 1 190 ? -19.434 2.443 -5.500 1.00 82.12 190 ARG A CA 1
ATOM 1563 C C . ARG A 1 190 ? -19.869 3.349 -6.648 1.00 82.12 190 ARG A C 1
ATOM 1565 O O . ARG A 1 190 ? -20.974 3.242 -7.173 1.00 82.12 190 ARG A O 1
ATOM 1572 N N . LYS A 1 191 ? -18.983 4.253 -7.076 1.00 76.88 191 LYS A N 1
ATOM 1573 C CA . LYS A 1 191 ? -19.273 5.0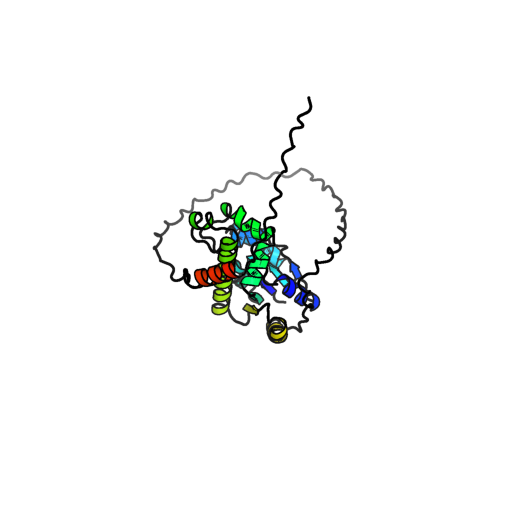72 -8.258 1.00 76.88 191 LYS A CA 1
ATOM 1574 C C . LYS A 1 191 ? -19.380 4.162 -9.485 1.00 76.88 191 LYS A C 1
ATOM 1576 O O . LYS A 1 191 ? -18.446 3.382 -9.709 1.00 76.88 191 LYS A O 1
ATOM 1581 N N . PRO A 1 192 ? -20.442 4.285 -10.301 1.00 70.81 192 PRO A N 1
ATOM 1582 C CA . PRO A 1 192 ? -20.533 3.546 -11.548 1.00 70.81 192 PRO A CA 1
ATOM 1583 C C . PRO A 1 192 ? -19.325 3.890 -12.423 1.00 70.81 192 PRO A C 1
ATOM 1585 O O . PRO A 1 192 ? -18.884 5.045 -12.490 1.00 70.81 192 PRO A O 1
ATOM 1588 N N . ALA A 1 193 ? -18.750 2.872 -13.058 1.00 61.31 193 ALA A N 1
ATOM 1589 C CA . ALA A 1 193 ? -17.598 3.034 -13.929 1.00 61.31 193 ALA A CA 1
ATOM 1590 C C . ALA A 1 193 ? -17.985 3.929 -15.121 1.00 61.31 193 ALA A C 1
ATOM 1592 O O . ALA A 1 193 ? -18.655 3.476 -16.035 1.00 61.31 193 ALA A O 1
ATOM 1593 N N . GLY A 1 194 ? -17.598 5.210 -15.100 1.00 58.22 194 GLY A N 1
ATOM 1594 C CA . GLY A 1 194 ? -17.837 6.125 -16.226 1.00 58.22 194 GLY A CA 1
ATOM 1595 C C . GLY A 1 194 ? -18.071 7.588 -15.856 1.00 58.22 194 GLY A C 1
ATOM 1596 O O . GLY A 1 194 ? -17.765 8.465 -16.655 1.00 58.22 194 GLY A O 1
ATOM 1597 N N . LYS A 1 195 ? -18.530 7.897 -14.636 1.00 49.81 195 LYS A N 1
ATOM 1598 C CA . LYS A 1 195 ? -18.749 9.296 -14.232 1.00 49.81 195 LYS A CA 1
ATOM 1599 C C . LYS A 1 195 ? -17.486 9.870 -13.585 1.00 49.81 195 LYS A C 1
ATOM 1601 O O . LYS A 1 195 ? -17.070 9.434 -12.508 1.00 49.81 195 LYS A O 1
ATOM 1606 N N . ALA A 1 196 ? -16.845 10.821 -14.269 1.00 46.78 196 ALA A N 1
ATOM 1607 C CA . ALA A 1 196 ? -15.712 11.571 -13.734 1.00 46.78 196 ALA A CA 1
ATOM 1608 C C . ALA A 1 196 ? -16.085 12.213 -12.386 1.00 46.78 196 ALA A C 1
ATOM 1610 O O . ALA A 1 196 ? -17.233 12.592 -12.156 1.00 46.78 196 ALA A O 1
ATOM 1611 N N . HIS A 1 197 ? -15.119 12.310 -11.466 1.00 47.19 197 HIS A N 1
ATOM 1612 C CA . HIS A 1 197 ? -15.340 13.030 -10.211 1.00 47.19 197 HIS A CA 1
ATOM 1613 C C . HIS A 1 197 ? -15.670 14.492 -10.539 1.00 47.19 197 HIS A C 1
ATOM 1615 O O . HIS A 1 197 ? -14.877 15.104 -11.261 1.00 47.19 197 HIS A O 1
ATOM 1621 N N . PRO A 1 198 ? -16.758 15.074 -9.997 1.00 49.12 198 PRO A N 1
ATOM 1622 C CA . PRO A 1 198 ? -16.862 16.524 -9.971 1.00 49.12 198 PRO A CA 1
ATOM 1623 C C . PRO A 1 198 ? -15.608 17.043 -9.266 1.00 49.12 198 PRO A C 1
ATOM 1625 O O . PRO A 1 198 ? -15.167 16.469 -8.261 1.00 49.12 198 PRO A O 1
ATOM 1628 N N . ALA A 1 199 ? -14.970 18.056 -9.853 1.00 47.72 199 ALA A N 1
ATOM 1629 C CA . ALA A 1 199 ? -13.759 18.636 -9.297 1.00 47.72 199 ALA A CA 1
ATOM 1630 C C . ALA A 1 199 ? -14.007 18.948 -7.817 1.00 47.72 199 ALA A C 1
ATOM 1632 O O . ALA A 1 199 ? -14.967 19.640 -7.480 1.00 47.72 199 ALA A O 1
ATOM 1633 N N . ARG A 1 200 ? -13.174 18.392 -6.926 1.00 52.88 200 ARG A N 1
ATOM 1634 C CA . ARG A 1 200 ? -13.282 18.670 -5.490 1.00 52.88 200 ARG A CA 1
ATOM 1635 C C . ARG A 1 200 ? -13.239 20.196 -5.343 1.00 52.88 200 ARG A C 1
ATOM 1637 O O . ARG A 1 200 ? -12.312 20.787 -5.911 1.00 52.88 200 ARG A O 1
ATOM 1644 N N . PRO A 1 201 ? -14.194 20.838 -4.643 1.00 49.25 201 PRO A N 1
ATOM 1645 C CA . PRO A 1 201 ? -14.130 22.275 -4.433 1.00 49.25 201 PRO A CA 1
ATOM 1646 C C . PRO A 1 201 ? -12.756 22.567 -3.842 1.00 49.25 201 PRO A C 1
ATOM 1648 O O . PRO A 1 201 ? -12.351 21.947 -2.851 1.00 49.25 201 PRO A O 1
ATOM 1651 N N . LYS A 1 202 ? -11.978 23.409 -4.533 1.00 52.84 202 LYS A N 1
ATOM 1652 C CA . LYS A 1 202 ? -10.652 23.807 -4.066 1.00 52.84 202 LYS A CA 1
ATOM 1653 C C . LYS A 1 202 ? -10.878 24.371 -2.670 1.00 52.84 202 LYS A C 1
ATOM 1655 O O . LYS A 1 202 ? -11.504 25.418 -2.547 1.00 52.84 202 LYS A O 1
ATOM 1660 N N . ARG A 1 203 ? -10.426 23.657 -1.629 1.00 48.75 203 ARG A N 1
ATOM 1661 C CA . ARG A 1 203 ? -10.419 24.178 -0.258 1.00 48.75 203 ARG A CA 1
ATOM 1662 C C . ARG A 1 203 ? -9.803 25.565 -0.356 1.00 48.75 203 ARG A C 1
ATOM 1664 O O . ARG A 1 203 ? -8.660 25.673 -0.811 1.00 48.75 203 ARG A O 1
ATOM 1671 N N . ALA A 1 204 ? -10.586 26.595 -0.037 1.00 46.62 204 ALA A N 1
ATOM 1672 C CA . ALA A 1 204 ? -10.108 27.963 -0.040 1.00 46.62 204 ALA A CA 1
ATOM 1673 C C . ALA A 1 204 ? -8.816 27.963 0.773 1.00 46.62 204 ALA A C 1
ATOM 1675 O O . ALA A 1 204 ? -8.809 27.559 1.937 1.00 46.62 204 ALA A O 1
ATOM 1676 N N . LYS A 1 205 ? -7.698 28.300 0.123 1.00 45.41 205 LYS A N 1
ATOM 1677 C CA . LYS A 1 205 ? -6.449 28.541 0.832 1.00 45.41 205 LYS A CA 1
ATOM 1678 C C . LYS A 1 205 ? -6.736 29.757 1.697 1.00 45.41 205 LYS A C 1
ATOM 1680 O O . LYS A 1 205 ? -6.641 30.880 1.212 1.00 45.41 205 LYS A O 1
ATOM 1685 N N . THR A 1 206 ? -7.134 29.541 2.945 1.00 48.28 206 THR A N 1
ATOM 1686 C CA . THR A 1 206 ? -7.095 30.581 3.959 1.00 48.28 206 THR A CA 1
ATOM 1687 C C . THR A 1 206 ? -5.636 31.005 4.031 1.00 48.28 206 THR A C 1
ATOM 1689 O O . THR A 1 206 ? -4.773 30.304 4.560 1.00 48.28 206 THR A O 1
ATOM 1692 N N . ARG A 1 207 ? -5.323 32.123 3.366 1.00 44.59 207 ARG A N 1
ATOM 1693 C CA . ARG A 1 207 ? -4.075 32.857 3.541 1.00 44.59 207 ARG A CA 1
ATOM 1694 C C . ARG A 1 207 ? -4.091 33.339 4.987 1.00 44.59 207 ARG A C 1
ATOM 1696 O O . ARG A 1 207 ? -4.508 34.452 5.274 1.00 44.59 207 ARG A O 1
ATOM 1703 N N . GLY A 1 208 ? -3.675 32.476 5.907 1.00 45.97 208 GLY A N 1
ATOM 1704 C CA . GLY A 1 208 ? -3.272 32.906 7.231 1.00 45.97 208 GLY A CA 1
ATOM 1705 C C . GLY A 1 208 ? -2.077 33.828 7.043 1.00 45.97 208 GLY A C 1
ATOM 1706 O O . GLY A 1 208 ? -0.973 33.359 6.759 1.00 45.97 208 GLY A O 1
ATOM 1707 N N . HIS A 1 209 ? -2.308 35.136 7.136 1.00 45.38 209 HIS A N 1
ATOM 1708 C CA . HIS A 1 209 ? -1.264 36.125 7.353 1.00 45.38 209 HIS A CA 1
ATOM 1709 C C . HIS A 1 209 ? -0.525 35.74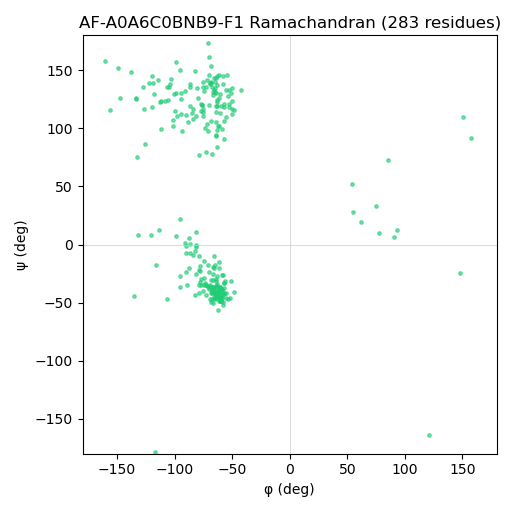9 8.643 1.00 45.38 209 HIS A C 1
ATOM 1711 O O . HIS A 1 209 ? -0.903 36.144 9.741 1.00 45.38 209 HIS A O 1
ATOM 1717 N N . ARG A 1 210 ? 0.543 34.953 8.526 1.00 45.47 210 ARG A N 1
ATOM 1718 C CA . ARG A 1 210 ? 1.567 34.898 9.565 1.00 45.47 210 ARG A CA 1
ATOM 1719 C C . ARG A 1 210 ? 2.317 36.219 9.500 1.00 45.47 210 ARG A C 1
ATOM 1721 O O . ARG A 1 210 ? 3.195 36.398 8.658 1.00 45.47 210 ARG A O 1
ATOM 1728 N N . GLY A 1 211 ? 1.927 37.144 10.373 1.00 43.88 211 GLY A N 1
ATOM 1729 C CA . GLY A 1 211 ? 2.707 38.333 10.673 1.00 43.88 211 GLY A CA 1
ATOM 1730 C C . GLY A 1 211 ? 4.129 37.920 11.044 1.00 43.88 211 GLY A C 1
ATOM 1731 O O . GLY A 1 211 ? 4.347 37.185 12.007 1.00 43.88 211 GLY A O 1
ATOM 1732 N N . ARG A 1 212 ? 5.098 38.371 10.245 1.00 42.28 212 ARG A N 1
ATOM 1733 C CA . ARG A 1 212 ? 6.515 38.367 10.604 1.00 42.28 212 ARG A CA 1
ATOM 1734 C C . ARG A 1 212 ? 6.682 39.284 11.817 1.00 42.28 212 ARG A C 1
ATOM 1736 O O . ARG A 1 212 ? 6.773 40.496 11.650 1.00 42.28 212 ARG A O 1
ATOM 1743 N N . ARG A 1 213 ? 6.746 38.728 13.027 1.00 42.59 213 ARG A N 1
ATOM 1744 C CA . ARG A 1 213 ? 7.405 39.427 14.135 1.00 42.59 213 ARG A CA 1
ATOM 1745 C C . ARG A 1 213 ? 8.908 39.312 13.894 1.00 42.59 213 ARG A C 1
ATOM 1747 O O . ARG A 1 213 ? 9.456 38.213 13.921 1.00 42.59 213 ARG A O 1
ATOM 1754 N N . LYS A 1 214 ? 9.544 40.440 13.567 1.00 40.31 214 LYS A N 1
ATOM 1755 C CA . LYS A 1 214 ? 10.997 40.606 13.650 1.00 40.31 214 LYS A CA 1
ATOM 1756 C C . LYS A 1 214 ? 11.361 40.481 15.130 1.00 40.31 214 LYS A C 1
ATOM 1758 O O . LYS A 1 214 ? 10.916 41.301 15.922 1.00 40.31 214 LYS A O 1
ATOM 1763 N N . ALA A 1 215 ? 12.104 39.443 15.493 1.00 42.44 215 ALA A N 1
ATOM 1764 C CA . ALA A 1 215 ? 12.815 39.418 16.760 1.00 42.44 215 ALA A CA 1
ATOM 1765 C C . ALA A 1 215 ? 14.142 40.152 16.540 1.00 42.44 215 ALA A C 1
ATOM 1767 O O . ALA A 1 215 ? 14.948 39.744 15.701 1.00 42.44 215 ALA A O 1
ATOM 1768 N N . GLU A 1 216 ? 14.316 41.269 17.238 1.00 41.81 216 GLU A N 1
ATOM 1769 C CA . GLU A 1 216 ? 15.601 41.936 17.396 1.00 41.81 216 GLU A CA 1
ATOM 1770 C C . GLU A 1 216 ? 16.533 41.003 18.169 1.00 41.81 216 GLU A C 1
ATOM 1772 O O . GLU A 1 216 ? 16.245 40.591 19.289 1.00 41.81 216 GLU A O 1
ATOM 1777 N N . CYS A 1 217 ? 17.638 40.628 17.529 1.00 38.19 217 CYS A N 1
ATOM 1778 C CA . CYS A 1 217 ? 18.716 39.876 18.145 1.00 38.19 217 CYS A CA 1
ATOM 1779 C C . CYS A 1 217 ? 19.750 40.890 18.636 1.00 38.19 217 CYS A C 1
ATOM 1781 O O . CYS A 1 217 ? 20.566 41.388 17.856 1.00 38.19 217 CYS A O 1
ATOM 1783 N N . THR A 1 218 ? 19.688 41.228 19.919 1.00 41.88 218 THR A N 1
ATOM 1784 C CA . THR A 1 218 ? 20.718 42.005 20.603 1.00 41.88 218 THR A CA 1
ATOM 1785 C C . THR A 1 218 ? 22.009 41.191 20.691 1.00 41.88 218 THR A C 1
ATOM 1787 O O . THR A 1 218 ? 22.029 40.022 21.071 1.00 41.88 218 THR A O 1
ATOM 1790 N N . ARG A 1 219 ? 23.101 41.826 20.261 1.00 43.62 219 ARG A N 1
ATOM 1791 C CA . ARG A 1 219 ? 24.478 41.337 20.362 1.00 43.62 219 ARG A CA 1
ATOM 1792 C C . ARG A 1 219 ? 24.921 41.308 21.825 1.00 43.62 219 ARG A C 1
ATOM 1794 O O . ARG A 1 219 ? 24.715 42.288 22.533 1.00 43.62 219 ARG A O 1
ATOM 1801 N N . GLY A 1 220 ? 25.645 40.263 22.212 1.00 39.91 220 GLY A N 1
ATOM 1802 C CA . GLY A 1 220 ? 26.507 40.278 23.395 1.00 39.91 220 GLY A CA 1
ATOM 1803 C C . GLY A 1 220 ? 26.640 38.900 24.027 1.00 39.91 220 GLY A C 1
ATOM 1804 O O . GLY A 1 220 ? 25.686 38.409 24.615 1.00 39.91 220 GLY A O 1
ATOM 1805 N N . GLY A 1 221 ? 27.813 38.275 23.922 1.00 34.91 221 GLY A N 1
ATOM 1806 C CA . GLY A 1 221 ? 28.090 37.049 24.671 1.00 34.91 221 GLY A CA 1
ATOM 1807 C C . GLY A 1 221 ? 29.194 36.195 24.071 1.00 34.91 221 GLY A C 1
ATOM 1808 O O . GLY A 1 221 ? 28.939 35.346 23.226 1.00 34.91 221 GLY A O 1
ATOM 1809 N N . LEU A 1 222 ? 30.418 36.444 24.527 1.00 46.03 222 LEU A N 1
ATOM 1810 C CA . LEU A 1 222 ? 31.622 35.643 24.314 1.00 46.03 222 LEU A CA 1
ATOM 1811 C C . LEU A 1 222 ? 31.387 34.157 24.634 1.00 46.03 222 LEU A C 1
ATOM 1813 O O . LEU A 1 222 ? 30.884 33.847 25.710 1.00 46.03 222 LEU A O 1
ATOM 1817 N N . CYS A 1 223 ? 31.844 33.247 23.769 1.00 34.75 223 CYS A N 1
ATOM 1818 C CA . CYS A 1 223 ? 32.154 31.867 24.156 1.00 34.75 223 CYS A CA 1
ATOM 1819 C C . CYS A 1 223 ? 33.328 31.325 23.326 1.00 34.75 223 CYS A C 1
ATOM 1821 O O . CYS A 1 223 ? 33.334 31.387 22.098 1.00 34.75 223 CYS A O 1
ATOM 1823 N N . ALA A 1 224 ? 34.331 30.837 24.053 1.00 38.53 224 ALA A N 1
ATOM 1824 C CA . ALA A 1 224 ? 35.621 30.333 23.599 1.00 38.53 224 ALA A CA 1
ATOM 1825 C C . ALA A 1 224 ? 35.526 28.983 22.848 1.00 38.53 224 ALA A C 1
ATOM 1827 O O . ALA A 1 224 ? 34.542 28.257 23.007 1.00 38.53 224 ALA A O 1
ATOM 1828 N N . PRO A 1 225 ? 36.551 28.599 22.059 1.00 41.91 225 PRO A N 1
ATOM 1829 C CA . PRO A 1 225 ? 36.534 27.353 21.305 1.00 41.91 225 PRO A CA 1
ATOM 1830 C C . PRO A 1 225 ? 37.012 26.173 22.164 1.00 41.91 225 PRO A C 1
ATOM 1832 O O . PRO A 1 225 ? 38.191 26.070 22.497 1.00 41.91 225 PRO A O 1
ATOM 1835 N N . LEU A 1 226 ? 36.117 25.228 22.462 1.00 40.50 226 LEU A N 1
ATOM 1836 C CA . LEU A 1 226 ? 36.503 23.897 22.936 1.00 40.50 226 LEU A CA 1
ATOM 1837 C C . LEU A 1 226 ? 36.712 22.972 21.733 1.00 40.50 226 LEU A C 1
ATOM 1839 O O . LEU A 1 226 ? 35.766 22.517 21.092 1.00 40.50 226 LEU A O 1
ATOM 1843 N N . ARG A 1 227 ? 37.985 22.697 21.432 1.00 44.06 227 ARG A N 1
ATOM 1844 C CA . ARG A 1 227 ? 38.406 21.550 20.624 1.00 44.06 227 ARG A CA 1
ATOM 1845 C C . ARG A 1 227 ? 38.301 20.297 21.492 1.00 44.06 227 ARG A C 1
ATOM 1847 O O . ARG A 1 227 ? 39.044 20.171 22.459 1.00 44.06 227 ARG A O 1
ATOM 1854 N N . ALA A 1 228 ? 37.440 19.360 21.115 1.00 39.44 228 ALA A N 1
ATOM 1855 C CA . ALA A 1 228 ? 37.482 17.989 21.612 1.00 39.44 228 ALA A CA 1
ATOM 1856 C C . ALA A 1 228 ? 37.515 17.043 20.408 1.00 39.44 228 ALA A C 1
ATOM 1858 O O . ALA A 1 228 ? 36.616 17.049 19.567 1.00 39.44 228 ALA A O 1
ATOM 1859 N N . GLY A 1 229 ? 38.617 16.301 20.293 1.00 37.41 229 GLY A N 1
ATOM 1860 C CA . GLY A 1 229 ? 38.853 15.327 19.238 1.00 37.41 229 GLY A CA 1
ATOM 1861 C C . GLY A 1 229 ? 37.935 14.117 19.374 1.00 37.41 229 GLY A C 1
ATOM 1862 O O . GLY A 1 229 ? 37.726 13.597 20.467 1.00 37.41 229 GLY A O 1
ATOM 1863 N N . VAL A 1 230 ? 37.411 13.658 18.240 1.00 40.56 230 VAL A N 1
ATOM 1864 C CA . VAL A 1 230 ? 36.690 12.389 18.130 1.00 40.56 230 VAL A CA 1
ATOM 1865 C C . VAL A 1 230 ? 37.690 11.320 17.676 1.00 40.56 230 VAL A C 1
ATOM 1867 O O . VAL A 1 230 ? 38.342 11.515 16.647 1.00 40.56 230 VAL A O 1
ATOM 1870 N N . PRO A 1 231 ? 37.849 10.201 18.402 1.00 43.31 231 PRO A N 1
ATOM 1871 C CA . PRO A 1 231 ? 38.701 9.111 17.959 1.00 43.31 231 PRO A CA 1
ATOM 1872 C C . PRO A 1 231 ? 38.032 8.309 16.834 1.00 43.31 231 PRO A C 1
ATOM 1874 O O . PRO A 1 231 ? 36.854 7.960 16.888 1.00 43.31 231 PRO A O 1
ATOM 1877 N N . ASN A 1 232 ? 38.834 8.010 15.812 1.00 43.16 232 ASN A N 1
ATOM 1878 C CA . ASN A 1 232 ? 38.519 7.144 14.679 1.00 43.16 232 ASN A CA 1
ATOM 1879 C C . ASN A 1 232 ? 38.109 5.739 15.159 1.00 43.16 232 ASN A C 1
ATOM 1881 O O . ASN A 1 232 ? 38.961 4.936 15.545 1.00 43.16 232 ASN A O 1
ATOM 1885 N N . ALA A 1 233 ? 36.818 5.412 15.087 1.00 38.03 233 ALA A N 1
ATOM 1886 C CA . ALA A 1 233 ? 36.342 4.044 15.248 1.00 38.03 233 ALA A CA 1
ATOM 1887 C C . ALA A 1 233 ? 36.514 3.284 13.921 1.00 38.03 233 ALA A C 1
ATOM 1889 O O . ALA A 1 233 ? 35.835 3.562 12.931 1.00 38.03 233 ALA A O 1
ATOM 1890 N N . ARG A 1 234 ? 37.447 2.323 13.896 1.00 41.84 234 ARG A N 1
ATOM 1891 C CA . ARG A 1 234 ? 37.610 1.368 12.791 1.00 41.84 234 ARG A CA 1
ATOM 1892 C C . ARG A 1 234 ? 36.353 0.503 12.678 1.00 41.84 234 ARG A C 1
ATOM 1894 O O . ARG A 1 234 ? 35.991 -0.189 13.625 1.00 41.84 234 ARG A O 1
ATOM 1901 N N . LEU A 1 235 ? 35.722 0.513 11.507 1.00 46.25 235 LEU A N 1
ATOM 1902 C CA . LEU A 1 235 ? 34.682 -0.452 11.155 1.00 46.25 235 LEU A CA 1
ATOM 1903 C C . LEU A 1 235 ? 35.308 -1.849 10.974 1.00 46.25 235 LEU A C 1
ATOM 1905 O O . LEU A 1 235 ? 36.379 -1.949 10.368 1.00 46.25 235 LEU A O 1
ATOM 1909 N N . PRO A 1 236 ? 34.664 -2.927 11.455 1.00 47.31 236 PRO A N 1
ATOM 1910 C CA . PRO A 1 236 ? 35.124 -4.287 11.204 1.00 47.31 236 PRO A CA 1
ATOM 1911 C C . PRO A 1 236 ? 34.959 -4.671 9.720 1.00 47.31 236 PRO A C 1
ATOM 1913 O O . PRO A 1 236 ? 34.091 -4.128 9.025 1.00 47.31 236 PRO A O 1
ATOM 1916 N N . PRO A 1 237 ? 35.780 -5.611 9.215 1.00 42.38 237 PRO A N 1
ATOM 1917 C CA . PRO A 1 237 ? 35.735 -6.041 7.824 1.00 42.38 237 PRO A CA 1
ATOM 1918 C C . PRO A 1 237 ? 34.394 -6.703 7.486 1.00 42.38 237 PRO A C 1
ATOM 1920 O O . PRO A 1 237 ? 33.854 -7.508 8.246 1.00 42.38 237 PRO A O 1
ATOM 1923 N N . ARG A 1 238 ? 33.860 -6.362 6.307 1.00 41.53 238 ARG A N 1
ATOM 1924 C CA . ARG A 1 238 ? 32.671 -6.999 5.730 1.00 41.53 238 ARG A CA 1
ATOM 1925 C C . ARG A 1 238 ? 32.947 -8.484 5.489 1.00 41.53 238 ARG A C 1
ATOM 1927 O O . ARG A 1 238 ? 33.888 -8.829 4.781 1.00 41.53 238 ARG A O 1
ATOM 1934 N N . ALA A 1 239 ? 32.085 -9.341 6.029 1.00 44.22 239 ALA A N 1
ATOM 1935 C CA . ALA A 1 239 ? 32.050 -10.757 5.685 1.00 44.22 239 ALA A CA 1
ATOM 1936 C C . ALA A 1 239 ? 31.724 -10.946 4.185 1.00 44.22 239 ALA A C 1
ATOM 1938 O O . ALA A 1 239 ? 30.942 -10.164 3.629 1.00 44.22 239 ALA A O 1
ATOM 1939 N N . PRO A 1 240 ? 32.290 -11.971 3.521 1.00 37.38 240 PRO A N 1
ATOM 1940 C CA . PRO A 1 240 ? 32.033 -12.235 2.112 1.00 37.38 240 PRO A CA 1
ATOM 1941 C C . PRO A 1 240 ? 30.567 -12.615 1.883 1.00 37.38 240 PRO A C 1
ATOM 1943 O O . PRO A 1 240 ? 29.981 -13.421 2.610 1.00 37.38 240 PRO A O 1
ATOM 1946 N N . ALA A 1 241 ? 29.978 -12.020 0.847 1.00 35.84 241 ALA A N 1
ATOM 1947 C CA . ALA A 1 241 ? 28.623 -12.305 0.407 1.00 35.84 241 ALA A CA 1
ATOM 1948 C C . ALA A 1 241 ? 28.502 -13.782 0.000 1.00 35.84 241 ALA A C 1
ATOM 1950 O O . ALA A 1 241 ? 29.087 -14.215 -0.991 1.00 35.84 241 ALA A O 1
ATOM 1951 N N . ARG A 1 242 ? 27.722 -14.558 0.761 1.00 32.62 242 ARG A N 1
ATOM 1952 C CA . ARG A 1 242 ? 27.281 -15.890 0.340 1.00 32.62 242 ARG A CA 1
ATOM 1953 C C . ARG A 1 242 ? 26.274 -15.734 -0.798 1.00 32.62 242 ARG A C 1
ATOM 1955 O O . ARG A 1 242 ? 25.226 -15.111 -0.627 1.00 32.62 242 ARG A O 1
ATOM 1962 N N . SER A 1 243 ? 26.597 -16.311 -1.950 1.00 36.47 243 SER A N 1
ATOM 1963 C CA . SER A 1 243 ? 25.727 -16.470 -3.115 1.00 36.47 243 SER A CA 1
ATOM 1964 C C . SER A 1 243 ? 24.585 -17.446 -2.806 1.00 36.47 243 SER A C 1
ATOM 1966 O O . SER A 1 243 ? 24.605 -18.613 -3.182 1.00 36.47 243 SER A O 1
ATOM 1968 N N . GLY A 1 244 ? 23.570 -16.966 -2.091 1.00 29.81 244 GLY A N 1
ATOM 1969 C CA . GLY A 1 244 ? 22.297 -17.662 -1.941 1.00 29.81 244 GLY A CA 1
ATOM 1970 C C . GLY A 1 244 ? 21.388 -17.363 -3.131 1.00 29.81 244 GLY A C 1
ATOM 1971 O O . GLY A 1 244 ? 20.877 -16.250 -3.260 1.00 29.81 244 GLY A O 1
ATOM 1972 N N . LEU A 1 245 ? 21.182 -18.351 -4.001 1.00 29.64 245 LEU A N 1
ATOM 1973 C CA . LEU A 1 245 ? 20.059 -18.381 -4.937 1.00 29.64 245 LEU A CA 1
ATOM 1974 C C . LEU A 1 245 ? 18.753 -18.285 -4.132 1.00 29.64 245 LEU A C 1
ATOM 1976 O O . LEU A 1 245 ? 18.472 -19.138 -3.296 1.00 29.64 245 LEU A O 1
ATOM 1980 N N . VAL A 1 246 ? 17.968 -17.232 -4.369 1.00 36.12 246 VAL A N 1
ATOM 1981 C CA . VAL A 1 246 ? 16.610 -17.098 -3.823 1.00 36.12 246 VAL A CA 1
ATOM 1982 C C . VAL A 1 246 ? 15.681 -17.989 -4.657 1.00 36.12 246 VAL A C 1
ATOM 1984 O O . VAL A 1 246 ? 15.603 -17.772 -5.870 1.00 36.12 246 VAL A O 1
ATOM 1987 N N . PRO A 1 247 ? 14.977 -18.973 -4.069 1.00 35.94 247 PRO A N 1
ATOM 1988 C CA . PRO A 1 247 ? 14.044 -19.814 -4.810 1.00 35.94 247 PRO A CA 1
ATOM 1989 C C . PRO A 1 247 ? 12.764 -19.049 -5.176 1.00 35.94 247 PRO A C 1
ATOM 1991 O O . PRO A 1 247 ? 12.159 -18.401 -4.325 1.00 35.94 247 PRO A O 1
ATOM 1994 N N . GLY A 1 248 ? 12.323 -19.207 -6.427 1.00 33.28 248 GLY A N 1
ATOM 1995 C CA . GLY A 1 248 ? 10.902 -19.231 -6.788 1.00 33.28 248 GLY A CA 1
ATOM 1996 C C . GLY A 1 248 ? 10.198 -17.893 -7.028 1.00 33.28 248 GLY A C 1
ATOM 1997 O O . GLY A 1 248 ? 9.299 -17.526 -6.280 1.00 33.28 248 GLY A O 1
ATOM 1998 N N . TYR A 1 249 ? 10.490 -17.230 -8.149 1.00 39.59 249 TYR A N 1
ATOM 1999 C CA . TYR A 1 249 ? 9.428 -16.514 -8.868 1.00 39.59 249 TYR A CA 1
ATOM 2000 C C . TYR A 1 249 ? 8.757 -17.512 -9.829 1.00 39.59 249 TYR A C 1
ATOM 2002 O O . TYR A 1 249 ? 9.474 -18.258 -10.498 1.00 39.59 249 TYR A O 1
ATOM 2010 N N . PRO A 1 250 ? 7.415 -17.572 -9.934 1.00 42.03 250 PRO A N 1
ATOM 2011 C CA . PRO A 1 250 ? 6.743 -18.385 -10.946 1.00 42.03 250 PRO A CA 1
ATOM 2012 C C . PRO A 1 250 ? 6.933 -17.704 -12.308 1.00 42.03 250 PRO A C 1
ATOM 2014 O O . PRO A 1 250 ? 6.086 -16.945 -12.772 1.00 42.03 250 PRO A O 1
ATOM 2017 N N . GLU A 1 251 ? 8.106 -17.895 -12.907 1.00 47.56 251 GLU A N 1
ATOM 2018 C CA . GLU A 1 251 ? 8.618 -16.988 -13.937 1.00 47.56 251 GLU A CA 1
ATOM 2019 C C . GLU A 1 251 ? 8.070 -17.240 -15.349 1.00 47.56 251 GLU A C 1
ATOM 2021 O O . GLU A 1 251 ? 8.316 -16.433 -16.239 1.00 47.56 251 GLU A O 1
ATOM 2026 N N . THR A 1 252 ? 7.274 -18.287 -15.595 1.00 47.78 252 THR A N 1
ATOM 2027 C CA . THR A 1 252 ? 6.917 -18.636 -16.987 1.00 47.78 252 THR A CA 1
ATOM 2028 C C . THR A 1 252 ? 5.445 -18.971 -17.228 1.00 47.78 252 THR A C 1
ATOM 2030 O O . THR A 1 252 ? 4.855 -18.441 -18.167 1.00 47.78 252 THR A O 1
ATOM 2033 N N . GLN A 1 253 ? 4.777 -19.766 -16.389 1.00 35.91 253 GLN A N 1
ATOM 2034 C CA . GLN A 1 253 ? 3.440 -20.269 -16.758 1.00 35.91 253 GLN A CA 1
ATOM 2035 C C . GLN A 1 253 ? 2.300 -19.243 -16.617 1.00 35.91 253 GLN A C 1
ATOM 2037 O O . GLN A 1 253 ? 1.381 -19.220 -17.440 1.00 35.91 253 GLN A O 1
ATOM 2042 N N . THR A 1 254 ? 2.350 -18.359 -15.617 1.00 50.12 254 THR A N 1
ATOM 2043 C CA . THR A 1 254 ? 1.302 -17.340 -15.412 1.00 50.12 254 THR A CA 1
ATOM 2044 C C . THR A 1 254 ? 1.455 -16.167 -16.385 1.00 50.12 254 THR A C 1
ATOM 2046 O O . THR A 1 254 ? 0.456 -15.608 -16.838 1.00 50.12 254 THR A O 1
ATOM 2049 N N . ARG A 1 255 ? 2.697 -15.836 -16.773 1.00 47.25 255 ARG A N 1
ATOM 2050 C CA . ARG A 1 255 ? 3.014 -14.772 -17.741 1.00 47.25 255 ARG A CA 1
ATOM 2051 C C . ARG A 1 255 ? 2.490 -15.116 -19.140 1.00 47.25 255 ARG A C 1
ATOM 2053 O O . ARG A 1 255 ? 1.779 -14.307 -19.729 1.00 47.25 255 ARG A O 1
ATOM 2060 N N . VAL A 1 256 ? 2.706 -16.355 -19.597 1.00 47.97 256 VAL A N 1
ATOM 2061 C CA . VAL A 1 256 ? 2.221 -16.840 -20.904 1.00 47.97 256 VAL A CA 1
ATOM 2062 C C . VAL A 1 256 ? 0.688 -16.848 -20.978 1.00 47.97 256 VAL A C 1
ATOM 2064 O O . VAL A 1 256 ? 0.117 -16.423 -21.980 1.00 47.97 256 VAL A O 1
ATOM 2067 N N . LYS A 1 257 ? -0.011 -17.258 -19.909 1.00 46.88 257 LYS A N 1
ATOM 2068 C CA . LYS A 1 257 ? -1.488 -17.304 -19.904 1.00 46.88 257 LYS A CA 1
ATOM 2069 C C . LYS A 1 257 ? -2.138 -15.917 -19.907 1.00 46.88 257 LYS A C 1
ATOM 2071 O O . LYS A 1 257 ? -3.189 -15.745 -20.525 1.00 46.88 257 LYS A O 1
ATOM 2076 N N . VAL A 1 258 ? -1.538 -14.933 -19.234 1.00 52.09 258 VAL A N 1
ATOM 2077 C CA . VAL A 1 258 ? -2.050 -13.552 -19.215 1.00 52.09 258 VAL A CA 1
ATOM 2078 C C . VAL A 1 258 ? -1.746 -12.835 -20.533 1.00 52.09 258 VAL A C 1
ATOM 2080 O O . VAL A 1 258 ? -2.628 -12.163 -21.060 1.00 52.09 258 VAL A O 1
ATOM 2083 N N . GLU A 1 259 ? -0.561 -13.029 -21.121 1.00 50.72 259 GLU A N 1
ATOM 2084 C CA . GLU A 1 259 ? -0.242 -12.500 -22.456 1.00 50.72 259 GLU A CA 1
ATOM 2085 C C . GLU A 1 259 ? -1.141 -13.098 -23.547 1.00 50.72 259 GLU A C 1
ATOM 2087 O O . GLU A 1 259 ? -1.660 -12.352 -24.377 1.00 50.72 259 GLU A O 1
ATOM 2092 N N . ALA A 1 260 ? -1.402 -14.409 -23.514 1.00 46.34 260 ALA A N 1
ATOM 2093 C CA . ALA A 1 260 ? -2.304 -15.067 -24.461 1.00 46.34 260 ALA A CA 1
ATOM 2094 C C . ALA A 1 260 ? -3.759 -14.574 -24.330 1.00 46.34 260 ALA A C 1
ATOM 2096 O O . ALA A 1 260 ? -4.429 -14.341 -25.334 1.00 46.34 260 ALA A O 1
ATOM 2097 N N . LYS A 1 261 ? -4.249 -14.347 -23.102 1.00 48.75 261 LYS A N 1
ATOM 2098 C CA . LYS A 1 261 ? -5.601 -13.801 -22.877 1.00 48.75 261 LYS A CA 1
ATOM 2099 C C . LYS A 1 261 ? -5.724 -12.318 -23.228 1.00 48.75 261 LYS A C 1
ATOM 2101 O O . LYS A 1 261 ? -6.774 -11.912 -23.719 1.00 48.75 261 LYS A O 1
ATOM 2106 N N . LEU A 1 262 ? -4.682 -11.516 -22.999 1.00 46.66 262 LEU A N 1
ATOM 2107 C CA . LEU A 1 262 ? -4.684 -10.091 -23.343 1.00 46.66 262 LEU A CA 1
ATOM 2108 C C . LEU A 1 262 ? -4.537 -9.855 -24.850 1.00 46.66 262 LEU A C 1
ATOM 2110 O O . LEU A 1 262 ? -5.174 -8.940 -25.361 1.00 46.66 262 LEU A O 1
ATOM 2114 N N . LYS A 1 263 ? -3.767 -10.683 -25.571 1.00 50.84 263 LYS A N 1
ATOM 2115 C CA . LYS A 1 263 ? -3.667 -10.601 -27.040 1.00 50.84 263 LYS A CA 1
ATOM 2116 C C . LYS A 1 263 ? -4.998 -10.900 -27.744 1.00 50.84 263 LYS A C 1
ATOM 2118 O O . LYS A 1 263 ? -5.276 -10.281 -28.758 1.00 50.84 263 LYS A O 1
ATOM 2123 N N . ASN A 1 264 ? -5.843 -11.762 -27.173 1.00 45.97 264 ASN A N 1
ATOM 2124 C CA . ASN A 1 264 ? -7.113 -12.179 -27.788 1.00 45.97 264 ASN A CA 1
ATOM 2125 C C . ASN A 1 264 ? -8.335 -11.311 -27.417 1.00 45.97 264 ASN A C 1
ATOM 2127 O O . ASN A 1 264 ? -9.445 -11.637 -27.824 1.00 45.97 264 ASN A O 1
ATOM 2131 N N . LYS A 1 265 ? -8.180 -10.252 -26.606 1.00 43.69 265 LYS A N 1
ATOM 2132 C CA . LYS A 1 265 ? -9.308 -9.423 -26.114 1.00 43.69 265 LYS A CA 1
ATOM 2133 C C . LYS A 1 265 ? -9.109 -7.913 -26.254 1.00 43.69 265 LYS A C 1
ATOM 2135 O O . LYS A 1 265 ? -9.885 -7.139 -25.694 1.00 43.69 265 LYS A O 1
ATOM 2140 N N . ILE A 1 266 ? -8.051 -7.483 -26.931 1.00 40.78 266 ILE A N 1
ATOM 2141 C CA . ILE A 1 266 ? -7.879 -6.079 -27.294 1.00 40.78 266 ILE A CA 1
ATOM 2142 C C . ILE A 1 266 ? -8.269 -5.988 -28.760 1.00 40.78 266 ILE A C 1
ATOM 2144 O O . ILE A 1 266 ? -7.487 -6.384 -29.620 1.00 40.78 266 ILE A O 1
ATOM 2148 N N . ASP A 1 267 ? -9.482 -5.502 -29.018 1.00 37.41 267 ASP A N 1
ATOM 2149 C CA . ASP A 1 267 ? -9.896 -5.135 -30.367 1.00 37.41 267 ASP A CA 1
ATOM 2150 C C . ASP A 1 267 ? -8.846 -4.172 -30.945 1.00 37.41 267 ASP A C 1
ATOM 2152 O O . ASP A 1 267 ? -8.408 -3.251 -30.232 1.00 37.41 267 ASP A O 1
ATOM 2156 N N . PRO A 1 268 ? -8.380 -4.386 -32.187 1.00 39.69 268 PRO A N 1
ATOM 2157 C CA . PRO A 1 268 ? -7.484 -3.445 -32.828 1.00 39.69 268 PRO A CA 1
ATOM 2158 C C . PRO A 1 268 ? -8.184 -2.086 -32.862 1.00 39.69 268 PRO A C 1
ATOM 2160 O O . PRO A 1 268 ? -9.282 -1.939 -33.391 1.00 39.69 268 PRO A O 1
ATOM 2163 N N . ILE A 1 269 ? -7.555 -1.086 -32.246 1.00 38.88 269 ILE A N 1
ATOM 2164 C CA . ILE A 1 269 ? -7.938 0.307 -32.450 1.00 38.88 269 ILE A CA 1
ATOM 2165 C C . ILE A 1 269 ? -7.647 0.571 -33.923 1.00 38.88 269 ILE A C 1
ATOM 2167 O O . ILE A 1 269 ? -6.477 0.643 -34.298 1.00 38.88 269 ILE A O 1
ATOM 2171 N N . GLU A 1 270 ? -8.696 0.641 -34.741 1.00 36.09 270 GLU A N 1
ATOM 2172 C CA . GLU A 1 270 ? -8.600 1.041 -36.140 1.00 36.09 270 GLU A CA 1
ATOM 2173 C C . GLU A 1 270 ? -7.817 2.352 -36.213 1.00 36.09 270 GLU A C 1
ATOM 2175 O O . GLU A 1 270 ? -8.238 3.399 -35.713 1.00 36.09 270 GLU A O 1
ATOM 2180 N N . SER A 1 271 ? -6.620 2.280 -36.789 1.00 36.53 271 SER A N 1
ATOM 2181 C CA . SER A 1 271 ? -5.891 3.463 -37.199 1.00 36.53 271 SER A CA 1
ATOM 2182 C C . SER A 1 271 ? -6.593 4.000 -38.436 1.00 36.53 271 SER A C 1
ATOM 2184 O O . SER A 1 271 ? -6.397 3.484 -39.533 1.00 36.53 271 SER A O 1
ATOM 2186 N N . THR A 1 272 ? -7.415 5.031 -38.273 1.00 38.19 272 THR A N 1
ATOM 2187 C CA . THR A 1 272 ? -7.844 5.866 -39.395 1.00 38.19 272 THR A CA 1
ATOM 2188 C C . THR A 1 272 ? -6.607 6.564 -39.955 1.00 38.19 272 THR A C 1
ATOM 2190 O O . THR A 1 272 ? -6.171 7.597 -39.441 1.00 38.19 272 THR A O 1
ATOM 2193 N N . SER A 1 273 ? -5.991 5.961 -40.967 1.00 37.66 273 SER A N 1
ATOM 2194 C CA . SER A 1 273 ? -5.020 6.615 -41.830 1.00 37.66 273 SER A CA 1
ATOM 2195 C C . SER A 1 273 ? -5.776 7.597 -42.719 1.00 37.66 273 SER A C 1
ATOM 2197 O O . SER A 1 273 ? -6.452 7.198 -43.663 1.00 37.66 273 SER A O 1
ATOM 2199 N N . HIS A 1 274 ? -5.684 8.886 -42.399 1.00 39.03 274 HIS A N 1
ATOM 2200 C CA . HIS A 1 274 ? -5.921 9.928 -43.390 1.00 39.03 274 HIS A CA 1
ATOM 2201 C C . HIS A 1 274 ? -4.775 9.874 -44.403 1.00 39.03 274 HIS A C 1
ATOM 2203 O O . HIS A 1 274 ? -3.648 10.252 -44.084 1.00 39.03 274 HIS A O 1
ATOM 2209 N N . GLU A 1 275 ? -5.061 9.375 -45.603 1.00 45.31 275 GLU A N 1
ATOM 2210 C CA . GLU A 1 275 ? -4.229 9.631 -46.775 1.00 45.31 275 GLU A CA 1
ATOM 2211 C C . GLU A 1 275 ? -4.315 11.123 -47.137 1.00 45.31 275 GLU A C 1
ATOM 2213 O O . GLU A 1 275 ? -5.419 11.673 -47.200 1.00 45.31 275 GLU A O 1
ATOM 2218 N N . PRO A 1 276 ? -3.186 11.811 -47.367 1.00 42.25 276 PRO A N 1
ATOM 2219 C CA . PRO A 1 276 ? -3.203 13.126 -47.979 1.00 42.25 276 PRO A CA 1
ATOM 2220 C C . PRO A 1 276 ? -3.431 12.972 -49.487 1.00 42.25 276 PRO A C 1
ATOM 2222 O O . PRO A 1 276 ? -2.590 12.434 -50.206 1.00 42.25 276 PRO A O 1
ATOM 2225 N N . SER A 1 277 ? -4.569 13.470 -49.963 1.00 45.00 277 SER A N 1
ATOM 2226 C CA . SER A 1 277 ? -4.853 13.670 -51.383 1.00 45.00 277 SER A CA 1
ATOM 2227 C C . SER A 1 277 ? -3.829 14.635 -51.993 1.00 45.00 277 SER A C 1
ATOM 2229 O O . SER A 1 277 ? -3.718 15.784 -51.557 1.00 45.00 277 SER A O 1
ATOM 2231 N N . LEU A 1 278 ? -3.075 14.157 -52.984 1.00 50.12 278 LEU A N 1
ATOM 2232 C CA . LEU A 1 278 ? -2.204 14.972 -53.833 1.00 50.12 278 LEU A CA 1
ATOM 2233 C C . LEU A 1 278 ? -3.055 15.850 -54.773 1.00 50.12 278 LEU A C 1
ATOM 2235 O O . LEU A 1 278 ? -4.118 15.403 -55.202 1.00 50.12 278 LEU A O 1
ATOM 2239 N N . PRO A 1 279 ? -2.613 17.075 -55.106 1.00 51.69 279 PRO A N 1
ATOM 2240 C CA . PRO A 1 279 ? -3.329 17.938 -56.038 1.00 51.69 279 PRO A CA 1
ATOM 2241 C C . PRO A 1 279 ? -3.162 17.449 -57.483 1.00 51.69 279 PRO A C 1
ATOM 2243 O O . PRO A 1 279 ? -2.048 17.173 -57.934 1.00 51.69 279 PRO A O 1
ATOM 2246 N N . GLU A 1 280 ? -4.282 17.361 -58.198 1.00 51.50 280 GLU A N 1
ATOM 2247 C CA . GLU A 1 280 ? -4.335 17.110 -59.637 1.00 51.50 280 GLU A CA 1
ATOM 2248 C C . GLU A 1 280 ? -3.731 18.291 -60.410 1.00 51.50 280 GLU A C 1
ATOM 2250 O O . GLU A 1 280 ? -4.016 19.458 -60.135 1.00 51.50 280 GLU A O 1
ATOM 2255 N N . ALA A 1 281 ? -2.870 17.970 -61.375 1.00 46.94 281 ALA A N 1
ATOM 2256 C CA . ALA A 1 281 ? -2.312 18.915 -62.328 1.00 46.94 281 ALA A CA 1
ATOM 2257 C C . ALA A 1 281 ? -3.368 19.254 -63.392 1.00 46.94 281 ALA A C 1
ATOM 2259 O O . ALA A 1 281 ? -3.833 18.373 -64.114 1.00 46.94 281 ALA A O 1
ATOM 2260 N N . SER A 1 282 ? -3.727 20.531 -63.499 1.00 53.12 282 SER A N 1
ATOM 2261 C CA . SER A 1 282 ? -4.511 21.068 -64.608 1.00 53.12 282 SER A CA 1
ATOM 2262 C C . SER A 1 282 ? -3.630 21.201 -65.853 1.00 53.12 282 SER A C 1
ATOM 2264 O O . SER A 1 282 ? -2.703 22.012 -65.868 1.00 53.12 282 SER A O 1
ATOM 2266 N N . ASN A 1 283 ? -3.940 20.416 -66.883 1.00 49.19 283 ASN A N 1
ATOM 2267 C CA . ASN A 1 283 ? -3.578 20.709 -68.266 1.00 49.19 283 ASN A CA 1
ATOM 2268 C C . ASN A 1 283 ? -4.675 21.599 -68.852 1.00 49.19 283 ASN A C 1
ATOM 2270 O O . ASN A 1 283 ? -5.810 21.141 -68.946 1.00 49.19 283 ASN A O 1
ATOM 2274 N N . GLU A 1 284 ? -4.329 22.807 -69.284 1.00 51.38 284 GLU A N 1
ATOM 2275 C CA . GLU A 1 284 ? -5.053 23.530 -70.333 1.00 51.38 284 GLU A CA 1
ATOM 2276 C C . GLU A 1 284 ? -4.032 24.199 -71.266 1.00 51.38 284 GLU A C 1
ATOM 2278 O O . GLU A 1 284 ? -2.903 24.488 -70.861 1.00 51.38 284 GLU A O 1
ATOM 2283 N N . GLU A 1 285 ? -4.457 24.299 -72.523 1.00 51.38 285 GLU A N 1
ATOM 2284 C CA . GLU A 1 285 ? -3.752 24.677 -73.757 1.00 51.38 285 GLU A CA 1
ATOM 2285 C C . GLU A 1 285 ? -3.134 26.084 -73.772 1.00 51.38 285 GLU A C 1
ATOM 2287 O O . GLU A 1 285 ? -3.665 27.003 -73.106 1.00 51.38 285 GLU A O 1
#

Radius of gyration: 25.99 Å; Cα contacts (8 Å, |Δi|>4): 293; chains: 1; bounding box: 60×62×98 Å

Secondary structure (DSSP, 8-state):
---EEEEE-TTSSHHHHHHHHHHTT--EEESTTHHHHHHHHTS--GGGHHHHHHHHHH---SEEE-GGGGGGHHHHHHHSTT-EEEEEE--HHHHHHHHHH-HHHHHHHHSGGGS-SSBTTTTBS-HHHHHTS-HHHHHHHHHHHHHHHHHHHHHHS-TTTEEEEESTTTTTTHHHHHHHHTS---PPPPPPTT-PPPPPP---------------------------PPP--PPPPPPP----PPP----SHHHHHHHHHHHTS-----------PPPPP----

Nearest PDB structures (foldseek):
  4gbm-assembly1_A  TM=6.033E-01  e=1.126E-05  Moorena producens
  4gox-assembly1_A  TM=5.342E-01  e=3.364E-04  Picosynechococcus sp. PCC 7002
  3hdt-assembly1_B  TM=5.281E-01  e=5.494E-02  [Clostridium] symbiosum ATCC 14940
  3gak-assembly1_B  TM=2.124E-01  e=2.092E+00  Giardia duodenalis
  6n8k-assembly1_b  TM=1.649E-01  e=5.198E+00  Saccharomyces cerevisiae S288C

Solvent-accessible surface area (backbone atoms only — not comparable to full-atom values): 17697 Å² total; per-residue (Å²): 134,62,45,34,35,40,27,31,53,81,68,28,49,65,69,55,53,49,49,10,44,36,74,45,73,42,45,67,43,79,45,84,56,43,67,48,36,38,34,34,49,52,56,61,37,62,86,40,42,67,60,41,48,52,52,59,70,68,45,85,51,41,31,44,36,36,41,56,46,51,75,40,49,72,64,47,38,75,78,36,75,72,33,34,37,40,31,42,42,50,62,63,66,66,27,50,58,47,39,78,69,34,66,82,54,50,46,53,72,72,54,45,85,79,44,56,72,61,21,66,66,53,42,37,70,48,66,75,68,53,68,77,45,52,71,68,53,46,51,47,34,22,49,52,32,39,49,52,49,52,52,52,46,61,73,70,48,56,76,83,36,40,44,80,44,44,52,88,47,42,83,77,42,41,67,62,50,17,62,67,67,73,48,80,70,43,78,59,81,79,76,66,94,82,72,76,78,74,79,72,77,75,74,76,78,75,77,73,81,76,76,81,76,81,78,85,80,82,85,84,82,90,80,81,90,83,87,76,87,79,80,87,79,81,78,79,84,80,76,82,85,77,89,71,84,80,85,80,74,85,81,54,74,63,57,53,55,51,51,56,54,52,67,76,69,58,76,80,77,78,77,83,77,79,76,82,82,77,84,82,82,84,85,78,136